Protein AF-A0A7R9Y5H7-F1 (afdb_monomer)

Organism: Micromonas pusilla (NCBI:txid38833)

Solvent-accessible surface area (backbone atoms only — not comparable to full-atom values): 20316 Å² total; per-residue (Å²): 135,88,81,89,83,79,79,71,80,80,69,71,87,60,60,64,66,58,52,52,43,58,59,55,50,49,54,41,73,76,39,48,72,65,42,43,64,41,90,62,28,41,59,54,50,51,54,41,50,49,56,52,50,52,50,48,66,74,57,65,82,58,80,81,59,38,72,57,51,73,62,41,65,84,60,74,77,68,93,65,83,79,86,48,71,76,48,47,68,60,47,69,69,34,50,68,51,48,49,53,52,44,48,53,52,51,51,54,46,49,51,61,75,34,86,76,71,56,89,71,58,63,62,76,56,43,57,54,51,46,54,52,45,46,52,53,40,27,66,35,59,52,52,77,59,11,43,56,47,34,52,48,50,53,52,50,54,57,50,45,56,54,50,54,51,39,53,72,63,71,56,65,78,85,73,72,75,76,72,81,71,73,77,77,72,78,75,71,82,80,73,76,73,75,76,61,91,85,67,77,73,58,66,37,56,82,92,75,54,62,81,78,86,45,75,66,56,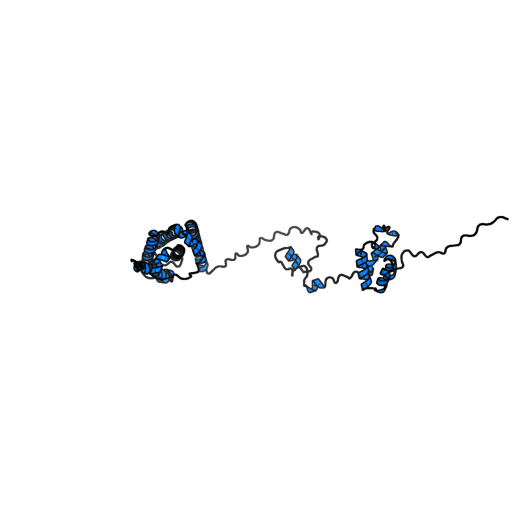27,46,62,66,21,50,42,82,41,79,70,52,55,63,58,67,57,72,60,78,71,74,45,64,64,70,69,47,44,63,60,57,52,70,53,38,83,86,63,75,73,57,78,88,72,35,63,85,69,36,66,68,53,46,58,51,49,51,55,46,37,48,73,76,38,57,72,60,44,62,46,55,78,79,44,60,67,82,73,52,49,33,71,73,68,76,46,82,66,78,77,78,76,72,88,73,77,85,78,83,81,81,82,84,85,83,80,135

Radius of gyration: 49.73 Å; Cα contacts (8 Å, |Δi|>4): 184; chains: 1; bounding box: 144×46×141 Å

InterPro domains:
  IPR021861 THO complex, subunit THOC1 [PF11957] (5-292)
  IPR021861 THO complex, subunit THOC1 [PTHR13265] (6-297)

Nearest PDB structures (foldseek):
  7znk-assembly1_I  TM=5.784E-01  e=5.431E-08  Homo sapiens

Sequence (325 aa):
METDDAAKTNAPVVDVRFYKTFWSLQTFFQNPNVALGVAGGWDAFYAAFQAVLDNFETHRLDASDETAATTAEESALGVKYLTAAPLLQLQLRDPAFRRSFLLQCAILLGHCEGPPALPKVKRDQVAKAKARVMAATAATPPNARGVEFAEFVAAALKREVYWVGWKKDNCKDFQRASEPRPPPKPPPPVMRKRPRLGTKQPAVPPEKRVKLGNPELDRLWNLSVDNASSLREKKAEETSMATFLQPVLDDMDPEAQIEEAYKQKNDKVFVWKALRMIAKENLSAFSKLGTDDMEAVVPGLLGVEPPGGGGEKSEPEPEPEPEPE

Secondary structure (DSSP, 8-state):
---------------HHHHHHHHHHHHHHH-HHHHHHSTTHHHHHHHHHHHHHHHHHHSPPPGGGHHHHHHHGGG----S----GGGHHHHTT-HHHHHHHHHHHHHHHHHHHSSSP-TTS-HHHHHHHHHHHHHHHHTSSSHHHHHHHHHHHHHHHHHHHHHHHHHHTT-----PPPP-PPPPPPPPP----PPPTT-PPPSS-GGG----SSHHHHHHHTS-S-HHHHHHTTS-----HHHHHHHHHHTT-GGG---GGGSGGG-HHHHHHHHHHHHHH-HHHHHHTTTS-HHHHHHHHHT---TT---------PPPPPPP-

pLDDT: mean 71.96, std 16.78, range [26.94, 93.38]

Structure (mmCIF, N/CA/C/O backbone):
data_AF-A0A7R9Y5H7-F1
#
_entry.id   AF-A0A7R9Y5H7-F1
#
loop_
_atom_site.group_PDB
_atom_site.id
_atom_site.type_symbol
_atom_site.label_atom_id
_atom_site.label_alt_id
_atom_site.label_comp_id
_atom_site.label_asym_id
_atom_site.label_entity_id
_atom_site.label_seq_id
_atom_site.pdbx_PDB_ins_code
_atom_site.Cartn_x
_atom_site.Cartn_y
_atom_site.Cartn_z
_atom_site.occupancy
_atom_site.B_iso_or_equiv
_atom_site.auth_seq_id
_atom_site.auth_comp_id
_atom_site.auth_asym_id
_atom_site.auth_atom_id
_atom_site.pdbx_PDB_model_num
ATOM 1 N N . MET A 1 1 ? 18.340 -23.950 57.671 1.00 36.28 1 MET A N 1
ATOM 2 C CA . MET A 1 1 ? 18.564 -24.332 56.264 1.00 36.28 1 MET A CA 1
ATOM 3 C C . MET A 1 1 ? 17.181 -24.626 55.692 1.00 36.28 1 MET A C 1
ATOM 5 O O . MET A 1 1 ? 16.735 -25.757 55.736 1.00 36.28 1 MET A O 1
ATOM 9 N N . GLU A 1 2 ? 16.305 -23.631 55.541 1.00 38.06 2 GLU A N 1
ATOM 10 C CA . GLU A 1 2 ? 16.353 -22.529 54.559 1.00 38.06 2 GLU A CA 1
ATOM 11 C C . GLU A 1 2 ? 16.586 -23.022 53.132 1.00 38.06 2 GLU A C 1
ATOM 13 O O . GLU A 1 2 ? 17.690 -23.451 52.803 1.00 38.06 2 GLU A O 1
ATOM 18 N N . THR A 1 3 ? 15.504 -22.982 52.349 1.00 36.00 3 THR A N 1
ATOM 19 C CA . THR A 1 3 ? 15.326 -22.510 50.955 1.00 36.00 3 THR A CA 1
ATOM 20 C C . THR A 1 3 ? 14.031 -23.178 50.469 1.00 36.00 3 THR A C 1
ATOM 22 O O . THR A 1 3 ? 13.984 -24.376 50.236 1.00 36.00 3 THR A O 1
ATOM 25 N N . ASP A 1 4 ? 12.863 -22.585 50.709 1.00 38.66 4 ASP A N 1
ATOM 26 C CA . ASP A 1 4 ? 12.256 -21.510 49.914 1.00 38.66 4 ASP A CA 1
ATOM 27 C C . ASP A 1 4 ? 12.174 -21.882 48.423 1.00 38.66 4 ASP A C 1
ATOM 29 O O . ASP A 1 4 ? 13.069 -21.577 47.643 1.00 38.66 4 ASP A O 1
ATOM 33 N N . ASP A 1 5 ? 11.094 -22.571 48.045 1.00 35.72 5 ASP A N 1
ATOM 34 C CA . ASP A 1 5 ? 10.693 -22.767 46.646 1.00 35.72 5 ASP A CA 1
ATOM 35 C C . ASP A 1 5 ? 9.259 -22.244 46.470 1.00 35.72 5 ASP A C 1
ATOM 37 O O . ASP A 1 5 ? 8.293 -22.937 46.146 1.00 35.72 5 ASP A O 1
ATOM 41 N N . ALA A 1 6 ? 9.112 -20.961 46.797 1.00 37.56 6 ALA A N 1
ATOM 42 C CA . ALA A 1 6 ? 7.947 -20.153 46.493 1.00 37.56 6 ALA A CA 1
ATOM 43 C C . ALA A 1 6 ? 8.038 -19.617 45.053 1.00 37.56 6 ALA A C 1
ATOM 45 O O . ALA A 1 6 ? 7.975 -18.409 44.823 1.00 37.56 6 ALA A O 1
ATOM 46 N N . ALA A 1 7 ? 8.122 -20.500 44.056 1.00 37.47 7 ALA A N 1
ATOM 47 C CA . ALA A 1 7 ? 7.842 -20.138 42.669 1.00 37.47 7 ALA A CA 1
ATOM 48 C C . ALA A 1 7 ? 6.319 -20.008 42.479 1.00 37.47 7 ALA A C 1
ATOM 50 O O . ALA A 1 7 ? 5.656 -20.828 41.843 1.00 37.47 7 ALA A O 1
ATOM 51 N N . LYS A 1 8 ? 5.737 -18.960 43.078 1.00 37.12 8 LYS A N 1
ATOM 52 C CA . LYS A 1 8 ? 4.375 -18.517 42.778 1.00 37.12 8 LYS A CA 1
ATOM 53 C C . LYS A 1 8 ? 4.286 -18.260 41.278 1.00 37.12 8 LYS A C 1
ATOM 55 O O . LYS A 1 8 ? 4.897 -17.336 40.747 1.00 37.12 8 LYS A O 1
ATOM 60 N N . THR A 1 9 ? 3.487 -19.080 40.615 1.00 38.50 9 THR A N 1
ATOM 61 C CA . THR A 1 9 ? 2.979 -18.884 39.265 1.00 38.50 9 THR A CA 1
ATOM 62 C C . THR A 1 9 ? 2.342 -17.497 39.149 1.00 38.50 9 THR A C 1
ATOM 64 O O . THR A 1 9 ? 1.169 -17.317 39.475 1.00 38.50 9 THR A O 1
ATOM 67 N N . ASN A 1 10 ? 3.096 -16.505 38.675 1.00 43.19 10 ASN A N 1
ATOM 68 C CA . ASN A 1 10 ? 2.545 -15.247 38.175 1.00 43.19 10 ASN A CA 1
ATOM 69 C C . ASN A 1 10 ? 1.888 -15.529 36.815 1.00 43.19 10 ASN A C 1
ATOM 71 O O . ASN A 1 10 ? 2.401 -15.161 35.761 1.00 43.19 10 ASN A O 1
ATOM 75 N N . ALA A 1 11 ? 0.766 -16.252 36.825 1.00 49.94 11 ALA A N 1
ATOM 76 C CA . ALA A 1 11 ? -0.101 -16.302 35.661 1.00 49.94 11 ALA A CA 1
ATOM 77 C C . ALA A 1 11 ? -0.598 -14.866 35.417 1.00 49.94 11 ALA A C 1
ATOM 79 O O . ALA A 1 11 ? -1.149 -14.263 36.344 1.00 49.94 11 ALA A O 1
ATOM 80 N N . PRO A 1 12 ? -0.380 -14.281 34.227 1.00 58.00 12 PRO A N 1
ATOM 81 C CA . PRO A 1 12 ? -0.849 -12.933 33.950 1.00 58.00 12 PRO A CA 1
ATOM 82 C C . PRO A 1 12 ? -2.364 -12.900 34.151 1.00 58.00 12 PRO A C 1
ATOM 84 O O . PRO A 1 12 ? -3.079 -13.757 33.630 1.00 58.00 12 PRO A O 1
ATOM 87 N N . VAL A 1 13 ? -2.858 -11.936 34.929 1.00 66.25 13 VAL A N 1
ATOM 88 C CA . VAL A 1 13 ? -4.297 -11.721 35.105 1.00 66.25 13 VAL A CA 1
ATOM 89 C C . VAL A 1 13 ? -4.863 -11.337 33.739 1.00 66.25 13 VAL A C 1
ATOM 91 O O . VAL A 1 13 ? -4.673 -10.222 33.258 1.00 66.25 13 VAL A O 1
ATOM 94 N N . VAL A 1 14 ? -5.495 -12.298 33.068 1.00 70.94 14 VAL A N 1
ATOM 95 C CA . VAL A 1 14 ? -6.055 -12.094 31.733 1.00 70.94 14 VAL A CA 1
ATOM 96 C C . VAL A 1 14 ? -7.388 -11.378 31.874 1.00 70.94 14 VAL A C 1
ATOM 98 O O . VAL A 1 14 ? -8.348 -11.938 32.404 1.00 70.94 14 VAL A O 1
ATOM 101 N N . ASP A 1 15 ? -7.480 -10.162 31.341 1.00 82.62 15 ASP A N 1
ATOM 102 C CA . ASP A 1 15 ? -8.772 -9.514 31.147 1.00 82.62 15 ASP A CA 1
ATOM 103 C C . AS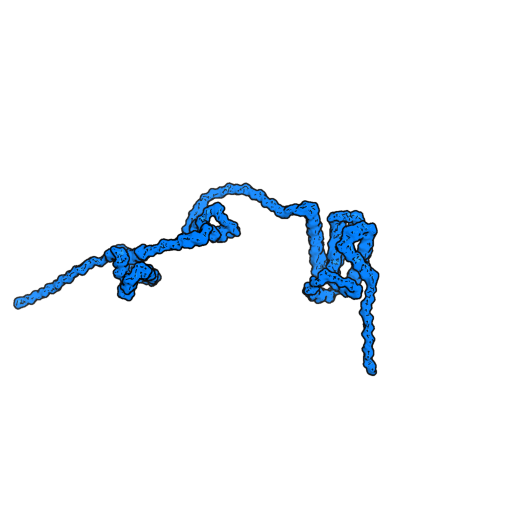P A 1 15 ? -9.532 -10.220 30.011 1.00 82.62 15 ASP A C 1
ATOM 105 O O . ASP A 1 15 ? -9.397 -9.915 28.822 1.00 82.62 15 ASP A O 1
ATOM 109 N N . VAL A 1 16 ? -10.345 -11.206 30.396 1.00 85.00 16 VAL A N 1
ATOM 110 C CA . VAL A 1 16 ? -11.181 -11.991 29.481 1.00 85.00 16 VAL A CA 1
ATOM 111 C C . VAL A 1 16 ? -12.192 -11.102 28.752 1.00 85.00 16 VAL A C 1
ATOM 113 O O . VAL A 1 16 ? -12.564 -11.402 27.614 1.00 85.00 16 VAL A O 1
ATOM 116 N N . ARG A 1 17 ? -12.646 -10.007 29.377 1.00 87.19 17 ARG A N 1
ATOM 117 C CA . ARG A 1 17 ? -13.594 -9.076 28.762 1.00 87.19 17 ARG A CA 1
ATOM 118 C C . ARG A 1 17 ? -12.901 -8.296 27.655 1.00 87.19 17 ARG A C 1
ATOM 120 O O . ARG A 1 17 ? -13.422 -8.274 26.543 1.00 87.19 17 ARG A O 1
ATOM 127 N N . PHE A 1 18 ? -11.724 -7.735 27.925 1.00 86.94 18 PHE A N 1
ATOM 128 C CA . PHE A 1 18 ? -10.932 -7.050 26.905 1.00 86.94 18 PHE A CA 1
ATOM 129 C C . PHE A 1 18 ? -10.543 -7.992 25.763 1.00 86.94 18 PHE A C 1
ATOM 131 O O . PHE A 1 18 ? -10.724 -7.639 24.602 1.00 86.94 18 PHE A O 1
ATOM 138 N N . TYR A 1 19 ? -10.102 -9.217 26.069 1.00 89.06 19 TYR A N 1
ATOM 139 C CA . TYR A 1 19 ? -9.785 -10.226 25.055 1.00 89.06 19 TYR A CA 1
ATOM 140 C C . TYR A 1 19 ? -10.978 -10.490 24.121 1.00 89.06 19 TYR A C 1
ATOM 142 O O . TYR A 1 19 ? -10.832 -10.455 22.899 1.00 89.06 19 TYR A O 1
ATOM 150 N N . LYS A 1 20 ? -12.179 -10.700 24.677 1.00 88.25 20 LYS A N 1
ATOM 151 C CA . LYS A 1 20 ? -13.397 -10.898 23.876 1.00 88.25 20 LYS A CA 1
ATOM 152 C C . LYS A 1 20 ? -13.729 -9.669 23.029 1.00 88.25 20 LYS A C 1
ATOM 154 O O . LYS A 1 20 ? -14.054 -9.828 21.856 1.00 88.25 20 LYS A O 1
ATOM 159 N N . THR A 1 21 ? -13.613 -8.465 23.590 1.00 89.94 21 THR A N 1
ATOM 160 C CA . THR A 1 21 ? -13.830 -7.209 22.856 1.00 89.94 21 THR A CA 1
ATOM 161 C C . THR A 1 21 ? -12.841 -7.066 21.701 1.00 89.94 21 THR A C 1
ATOM 163 O O . THR A 1 21 ? -13.260 -6.833 20.569 1.00 89.94 21 THR A O 1
ATOM 166 N N . PHE A 1 22 ? -11.549 -7.280 21.950 1.00 89.88 22 PHE A N 1
ATOM 167 C CA . PHE A 1 22 ? -10.492 -7.166 20.949 1.00 89.88 22 PHE A CA 1
ATOM 168 C C . PHE A 1 22 ? -10.705 -8.144 19.788 1.00 89.88 22 PHE A C 1
ATOM 170 O O . PHE A 1 22 ? -10.751 -7.732 18.633 1.00 89.88 22 PHE A O 1
ATOM 177 N N . TRP A 1 23 ? -10.928 -9.430 20.072 1.00 89.69 23 TRP A N 1
ATOM 178 C CA . TRP A 1 23 ? -11.113 -10.431 19.015 1.00 89.69 23 TRP A CA 1
ATOM 179 C C . TRP A 1 23 ? -12.475 -10.359 18.327 1.00 89.69 23 TRP A C 1
ATOM 181 O O . TRP A 1 23 ? -12.591 -10.798 17.184 1.00 89.69 23 TRP A O 1
ATOM 191 N N . SER A 1 24 ? -13.485 -9.745 18.954 1.00 89.50 24 SER A N 1
ATOM 192 C CA . SER A 1 24 ? -14.736 -9.423 18.259 1.00 89.50 24 SER A CA 1
ATOM 193 C C . SER A 1 24 ? -14.518 -8.440 17.106 1.00 89.50 24 SER A C 1
ATOM 195 O O . SER A 1 24 ? -15.228 -8.515 16.110 1.00 89.50 24 SER A O 1
ATOM 197 N N . LEU A 1 25 ? -13.491 -7.577 17.164 1.00 90.50 25 LEU A N 1
ATOM 198 C CA . LEU A 1 25 ? -13.159 -6.686 16.046 1.00 90.50 25 LEU A CA 1
ATOM 199 C C . LEU A 1 25 ? -12.733 -7.465 14.796 1.00 90.50 25 LEU A C 1
ATOM 201 O O . LEU A 1 25 ? -13.009 -7.040 13.674 1.00 90.50 25 LEU A O 1
ATOM 205 N N . GLN A 1 26 ? -12.141 -8.650 14.971 1.00 89.56 26 GLN A N 1
ATOM 206 C CA . GLN A 1 26 ? -11.669 -9.464 13.857 1.00 89.56 26 GLN A CA 1
ATOM 207 C C . GLN A 1 26 ? -12.799 -9.893 12.916 1.00 89.56 26 GLN A C 1
ATOM 209 O O . GLN A 1 26 ? -12.573 -9.985 11.709 1.00 89.56 26 GLN A O 1
ATOM 214 N N . THR A 1 27 ? -14.023 -10.096 13.415 1.00 88.50 27 THR A N 1
ATOM 215 C CA . THR A 1 27 ? -15.164 -10.431 12.548 1.00 88.50 27 THR A CA 1
ATOM 216 C C . THR A 1 27 ? -15.512 -9.283 11.601 1.00 88.50 27 THR A C 1
ATOM 218 O O . THR A 1 27 ? -15.911 -9.527 10.462 1.00 88.50 27 THR A O 1
ATOM 221 N N . PHE A 1 28 ? -15.303 -8.035 12.038 1.00 88.56 28 PHE A N 1
ATOM 222 C CA . PHE A 1 28 ? -15.491 -6.847 11.204 1.00 88.56 28 PHE A CA 1
ATOM 223 C C . PHE A 1 28 ? -14.374 -6.695 10.166 1.00 88.56 28 PHE A C 1
ATOM 225 O O . PHE A 1 28 ? -14.661 -6.328 9.029 1.00 88.56 28 PHE A O 1
ATOM 232 N N . PHE A 1 29 ? -13.127 -7.035 10.512 1.00 89.44 29 PHE A N 1
ATOM 233 C CA . PHE A 1 29 ? -12.011 -7.021 9.557 1.00 89.44 29 PHE A CA 1
ATOM 234 C C . PHE A 1 29 ? -12.101 -8.136 8.509 1.00 89.44 29 PHE A C 1
ATOM 236 O O . PHE A 1 29 ? -11.734 -7.919 7.358 1.00 89.44 29 PHE A O 1
ATOM 243 N N . GLN A 1 30 ? -12.600 -9.320 8.878 1.00 89.25 30 GLN A N 1
ATOM 244 C CA . GLN A 1 30 ? -12.745 -10.447 7.950 1.00 89.25 30 GLN A CA 1
ATOM 245 C C . GLN A 1 30 ? -13.842 -10.208 6.907 1.00 89.25 30 GLN A C 1
ATOM 247 O O . GLN A 1 30 ? -13.645 -10.518 5.736 1.00 89.25 30 GLN A O 1
ATOM 252 N N . ASN A 1 31 ? -14.998 -9.679 7.323 1.00 87.44 31 ASN A N 1
ATOM 253 C CA . ASN A 1 31 ? -16.163 -9.500 6.453 1.00 87.44 31 ASN A CA 1
ATOM 254 C C . ASN A 1 31 ? -16.855 -8.150 6.712 1.00 87.44 31 ASN A C 1
ATOM 256 O O . ASN A 1 31 ? -17.936 -8.117 7.313 1.00 87.44 31 ASN A O 1
ATOM 260 N N . PRO A 1 32 ? -16.287 -7.030 6.224 1.00 86.06 32 PRO A N 1
ATOM 261 C CA . PRO A 1 32 ? -16.782 -5.692 6.543 1.00 86.06 32 PRO A CA 1
ATOM 262 C C . PRO A 1 32 ? -18.223 -5.454 6.079 1.00 86.06 32 PRO A C 1
ATOM 264 O O . PRO A 1 32 ? -19.028 -4.906 6.825 1.00 86.06 32 PRO A O 1
ATOM 267 N N . ASN A 1 33 ? -18.591 -5.925 4.884 1.00 84.44 33 ASN A N 1
ATOM 268 C CA . ASN A 1 33 ? -19.930 -5.697 4.327 1.00 84.44 33 ASN A CA 1
ATOM 269 C C . ASN A 1 33 ? -21.035 -6.416 5.117 1.00 84.44 33 ASN A C 1
ATOM 271 O O . ASN A 1 33 ? -22.122 -5.870 5.295 1.00 84.44 33 ASN A O 1
ATOM 275 N N . VAL A 1 34 ? -20.760 -7.631 5.602 1.00 85.19 34 VAL A N 1
ATOM 276 C CA . VAL A 1 34 ? -21.730 -8.423 6.372 1.00 85.19 34 VAL A CA 1
ATOM 277 C C . VAL A 1 34 ? -21.830 -7.878 7.792 1.00 85.19 34 VAL A C 1
ATOM 279 O O . VAL A 1 34 ? -22.926 -7.578 8.256 1.00 85.19 34 VAL A O 1
ATOM 282 N N . ALA A 1 35 ? -20.691 -7.686 8.462 1.00 82.31 35 ALA A N 1
ATOM 283 C CA . ALA A 1 35 ? -20.652 -7.279 9.862 1.00 82.31 35 ALA A CA 1
ATOM 284 C C . ALA A 1 35 ? -21.202 -5.857 10.083 1.00 82.31 35 ALA A C 1
ATOM 286 O O . ALA A 1 35 ? -21.926 -5.613 11.047 1.00 82.31 35 ALA A O 1
ATOM 287 N N . LEU A 1 36 ? -20.928 -4.927 9.160 1.00 82.75 36 LEU A N 1
ATOM 288 C CA . LEU A 1 36 ? -21.459 -3.559 9.210 1.00 82.75 36 LEU A CA 1
ATOM 289 C C . LEU A 1 36 ? -22.875 -3.437 8.621 1.00 82.75 36 LEU A C 1
ATOM 291 O O . LEU A 1 36 ? -23.554 -2.433 8.839 1.00 82.75 36 LEU A O 1
ATOM 295 N N . GLY A 1 37 ? -23.340 -4.452 7.886 1.00 77.44 37 GLY A N 1
ATOM 296 C CA . GLY A 1 37 ? -24.684 -4.503 7.310 1.00 77.44 37 GLY A CA 1
ATOM 297 C C . GLY A 1 37 ? -25.785 -4.827 8.326 1.00 77.44 37 GLY A C 1
ATOM 298 O O . GLY A 1 37 ? -26.954 -4.506 8.086 1.00 77.44 37 GLY A O 1
ATOM 299 N N . VAL A 1 38 ? -25.444 -5.423 9.472 1.00 83.31 38 VAL A N 1
ATOM 300 C CA . VAL A 1 38 ? -26.389 -5.753 10.553 1.00 83.31 38 VAL A CA 1
ATOM 301 C C . VAL A 1 38 ? -26.843 -4.482 11.285 1.00 83.31 38 VAL A C 1
ATOM 303 O O . VAL A 1 38 ? -26.085 -3.524 11.437 1.00 83.31 38 VAL A O 1
ATOM 306 N N . ALA A 1 39 ? -28.103 -4.439 11.732 1.00 79.75 39 ALA A N 1
ATOM 307 C CA . ALA A 1 39 ? -28.597 -3.335 12.558 1.00 79.75 39 ALA A CA 1
ATOM 308 C C . ALA A 1 39 ? -27.776 -3.231 13.859 1.00 79.75 39 ALA A C 1
ATOM 310 O O . ALA A 1 39 ? -27.639 -4.215 14.579 1.00 79.75 39 ALA A O 1
ATOM 311 N N . GLY A 1 40 ? -27.197 -2.058 14.133 1.00 82.06 40 GLY A N 1
ATOM 312 C CA . GLY A 1 40 ? -26.317 -1.843 15.289 1.00 82.06 40 GLY A CA 1
ATOM 313 C C . GLY A 1 40 ? -24.889 -2.387 15.137 1.00 82.06 40 GLY A C 1
ATOM 314 O O . GLY A 1 40 ? -24.082 -2.204 16.045 1.00 82.06 40 GLY A O 1
ATOM 315 N N . GLY A 1 41 ? -24.534 -2.997 13.997 1.00 85.69 41 GLY A N 1
ATOM 316 C CA . GLY A 1 41 ? -23.182 -3.519 13.756 1.00 85.69 41 GLY A CA 1
ATOM 317 C C . GLY A 1 41 ? -22.107 -2.429 13.812 1.00 85.69 41 GLY A C 1
ATOM 318 O O . GLY A 1 41 ? -21.059 -2.624 14.423 1.00 85.69 41 GLY A O 1
ATOM 319 N N . TRP A 1 42 ? -22.399 -1.247 13.255 1.00 88.38 42 TRP A N 1
ATOM 320 C CA . TRP A 1 42 ? -21.513 -0.082 13.348 1.00 88.38 42 TRP A CA 1
ATOM 321 C C . TRP A 1 42 ? -21.320 0.402 14.790 1.00 88.38 42 TRP A C 1
ATOM 323 O O . TRP A 1 42 ? -20.195 0.682 15.188 1.00 88.38 42 TRP A O 1
ATOM 333 N N . ASP A 1 43 ? -22.389 0.482 15.584 1.00 89.06 43 ASP A N 1
ATOM 334 C CA . ASP A 1 43 ? -22.302 0.968 16.966 1.00 89.06 43 ASP A CA 1
ATOM 335 C C . ASP A 1 43 ? -21.524 -0.013 17.859 1.00 89.06 43 ASP A C 1
ATOM 337 O O . ASP A 1 43 ? -20.701 0.414 18.668 1.00 89.06 43 ASP A O 1
ATOM 341 N N . ALA A 1 44 ? -21.716 -1.323 17.661 1.00 89.94 44 ALA A N 1
ATOM 342 C CA . ALA A 1 44 ? -20.945 -2.362 18.340 1.00 89.94 44 ALA A CA 1
ATOM 343 C C . ALA A 1 44 ? -19.455 -2.312 17.962 1.00 89.94 44 ALA A C 1
ATOM 345 O O . ALA A 1 44 ? -18.596 -2.340 18.847 1.00 89.94 44 ALA A O 1
ATOM 346 N N . PHE A 1 45 ? -19.150 -2.179 16.665 1.00 90.81 45 PHE A N 1
ATOM 347 C CA . PHE A 1 45 ? -17.784 -1.982 16.179 1.00 90.81 45 PHE A CA 1
ATOM 348 C C . PHE A 1 45 ? -17.159 -0.732 16.794 1.00 90.81 45 PHE A C 1
ATOM 350 O O . PHE A 1 45 ? -16.075 -0.810 17.361 1.00 90.81 45 PHE A O 1
ATOM 357 N N . TYR A 1 46 ? -17.847 0.409 16.719 1.00 90.44 46 TYR A N 1
ATOM 358 C CA . TYR A 1 46 ? -17.324 1.683 17.194 1.00 90.44 46 TYR A CA 1
ATOM 359 C C . TYR A 1 46 ? -17.063 1.644 18.702 1.00 90.44 46 TYR A C 1
ATOM 361 O O . TYR A 1 46 ? -16.001 2.070 19.134 1.00 90.44 46 TYR A O 1
ATOM 369 N N . ALA A 1 47 ? -17.961 1.067 19.506 1.00 91.81 47 ALA A N 1
ATOM 370 C CA . ALA A 1 47 ? -17.747 0.912 20.945 1.00 91.81 47 ALA A CA 1
ATOM 371 C C . ALA A 1 47 ? -16.529 0.026 21.270 1.00 91.81 47 ALA A C 1
ATOM 373 O O . ALA A 1 47 ? -15.691 0.408 22.088 1.00 91.81 47 ALA A O 1
ATOM 374 N N . ALA A 1 48 ? -16.400 -1.130 20.609 1.00 90.94 48 ALA A N 1
ATOM 375 C CA . ALA A 1 48 ? -15.256 -2.025 20.792 1.00 90.94 48 ALA A CA 1
ATOM 376 C C . ALA A 1 48 ? -13.941 -1.375 20.327 1.00 90.94 48 ALA A C 1
ATOM 378 O O . ALA A 1 48 ? -12.918 -1.476 20.999 1.00 90.94 48 ALA A O 1
ATOM 379 N N . PHE A 1 49 ? -13.980 -0.660 19.207 1.00 91.88 49 PHE A N 1
ATOM 380 C CA . PHE A 1 49 ? -12.848 0.058 18.638 1.00 91.88 49 PHE A CA 1
ATOM 381 C C . PHE A 1 49 ? -12.363 1.196 19.545 1.00 91.88 49 PHE A C 1
ATOM 383 O O . PHE A 1 49 ? -11.163 1.303 19.787 1.00 91.88 49 PHE A O 1
ATOM 390 N N . GLN A 1 50 ? -13.276 2.009 20.090 1.00 91.12 50 GLN A N 1
ATOM 391 C CA . GLN A 1 50 ? -12.925 3.070 21.042 1.00 91.12 50 GLN A CA 1
ATOM 392 C C . GLN A 1 50 ? -12.267 2.479 22.293 1.00 91.12 50 GLN A C 1
ATOM 394 O O . GLN A 1 50 ? -11.204 2.947 22.674 1.00 91.12 50 GLN A O 1
ATOM 399 N N . ALA A 1 51 ? -12.807 1.386 22.846 1.00 91.25 51 ALA A N 1
ATOM 400 C CA . ALA A 1 51 ? -12.216 0.725 24.011 1.00 91.25 51 ALA A CA 1
ATOM 401 C C . ALA A 1 51 ? -10.780 0.222 23.759 1.00 91.25 51 ALA A C 1
ATOM 403 O O . ALA A 1 51 ? -9.932 0.292 24.648 1.00 91.25 51 ALA A O 1
ATOM 404 N N . VAL A 1 52 ? -10.485 -0.273 22.551 1.00 90.75 52 VAL A N 1
ATOM 405 C CA . VAL A 1 52 ? -9.126 -0.713 22.190 1.00 90.75 52 VAL A CA 1
ATOM 406 C C . VAL A 1 52 ? -8.180 0.474 21.997 1.00 90.75 52 VAL A C 1
ATOM 408 O O . VAL A 1 52 ? -7.042 0.411 22.457 1.00 90.75 52 VAL A O 1
ATOM 411 N N . LEU A 1 53 ? -8.631 1.561 21.362 1.00 89.56 53 LEU A N 1
ATOM 412 C CA . LEU A 1 53 ? -7.811 2.767 21.214 1.00 89.56 53 LEU A CA 1
ATOM 413 C C . LEU A 1 53 ? -7.552 3.467 22.550 1.00 89.56 53 LEU A C 1
ATOM 415 O O . LEU A 1 53 ? -6.418 3.866 22.799 1.00 89.56 53 LEU A O 1
ATOM 419 N N . ASP A 1 54 ? -8.555 3.549 23.423 1.00 90.44 54 ASP A N 1
ATOM 420 C CA . ASP A 1 54 ? -8.397 4.069 24.783 1.00 90.44 54 ASP A CA 1
ATOM 421 C C . ASP A 1 54 ? -7.316 3.265 25.525 1.00 90.44 54 ASP A C 1
ATOM 423 O O . ASP A 1 54 ? -6.418 3.845 26.127 1.00 90.44 54 ASP A O 1
ATOM 427 N N . ASN A 1 55 ? -7.323 1.933 25.389 1.00 89.00 55 ASN A N 1
ATOM 428 C CA . ASN A 1 55 ? -6.295 1.064 25.965 1.00 89.00 55 ASN A CA 1
ATOM 429 C C . ASN A 1 55 ? -4.888 1.299 25.375 1.00 89.00 55 ASN A C 1
ATOM 431 O O . ASN A 1 55 ? -3.883 1.136 26.064 1.00 89.00 55 ASN A O 1
ATOM 435 N N . PHE A 1 56 ? -4.781 1.670 24.097 1.00 86.56 56 PHE A N 1
ATOM 436 C CA . PHE A 1 56 ? -3.485 1.985 23.480 1.00 86.56 56 PHE A CA 1
ATOM 437 C C . PHE A 1 56 ? -2.948 3.338 23.947 1.00 86.56 56 PHE A C 1
ATOM 439 O O . PHE A 1 56 ? -1.733 3.506 24.060 1.00 86.56 56 PHE A O 1
ATOM 446 N N . GLU A 1 57 ? -3.841 4.289 24.219 1.00 85.38 57 GLU A N 1
ATOM 447 C CA . GLU A 1 57 ? -3.497 5.614 24.729 1.00 85.38 57 GLU A CA 1
ATOM 448 C C . GLU A 1 57 ? -3.135 5.591 26.217 1.00 85.38 57 GLU A C 1
ATOM 450 O O . GLU A 1 57 ? -2.225 6.316 26.621 1.00 85.38 57 GLU A O 1
ATOM 455 N N . THR A 1 58 ? -3.778 4.741 27.026 1.00 86.69 58 THR A N 1
ATOM 456 C CA . THR A 1 58 ? -3.399 4.535 28.435 1.00 86.69 58 THR A CA 1
ATOM 457 C C . THR A 1 58 ? -2.072 3.791 28.564 1.00 86.69 58 THR A C 1
ATOM 459 O O . THR A 1 58 ? -1.258 4.132 29.420 1.00 86.69 58 THR A O 1
ATOM 462 N N . HIS A 1 59 ? -1.821 2.804 27.700 1.00 82.88 59 HIS A N 1
ATOM 463 C CA . HIS A 1 59 ? -0.580 2.031 27.670 1.00 82.88 59 HIS A CA 1
ATOM 464 C C . HIS A 1 59 ? 0.318 2.466 26.509 1.00 82.88 59 HIS A C 1
ATOM 466 O O . HIS A 1 59 ? 0.508 1.715 25.545 1.00 82.88 59 HIS A O 1
ATOM 472 N N . ARG A 1 60 ? 0.875 3.681 26.582 1.00 78.25 60 ARG A N 1
ATOM 473 C CA . ARG A 1 60 ? 1.848 4.167 25.586 1.00 78.25 60 ARG A CA 1
ATOM 474 C C . ARG A 1 60 ? 3.107 3.289 25.607 1.00 78.25 60 ARG A C 1
ATOM 476 O O . ARG A 1 60 ? 3.505 2.815 26.666 1.00 78.25 60 ARG A O 1
ATOM 483 N N . LEU A 1 61 ? 3.676 3.034 24.429 1.00 76.69 61 LEU A N 1
ATOM 484 C CA . LEU A 1 61 ? 4.942 2.307 24.296 1.00 76.69 61 LEU A CA 1
ATOM 485 C C . LEU A 1 61 ? 6.102 3.265 24.584 1.00 76.69 61 LEU A C 1
ATOM 487 O O . LEU A 1 61 ? 6.077 4.403 24.107 1.00 76.69 61 LEU A O 1
ATOM 491 N N . ASP A 1 62 ? 7.095 2.806 25.342 1.00 65.94 62 ASP A N 1
ATOM 492 C CA . ASP A 1 62 ? 8.265 3.605 25.711 1.00 65.94 62 ASP A CA 1
ATOM 493 C C . ASP A 1 62 ? 9.389 3.438 24.675 1.00 65.94 62 ASP A C 1
ATOM 495 O O . ASP A 1 62 ? 9.492 2.421 23.992 1.00 65.94 62 ASP A O 1
ATOM 499 N N . ALA A 1 63 ? 10.281 4.430 24.566 1.00 56.75 63 ALA A N 1
ATOM 500 C CA . ALA A 1 63 ? 11.407 4.402 23.622 1.00 56.75 63 ALA A CA 1
ATOM 501 C C . ALA A 1 63 ? 12.414 3.262 23.896 1.00 56.75 63 ALA A C 1
ATOM 503 O O . ALA A 1 63 ? 13.183 2.886 23.017 1.00 56.75 63 ALA A O 1
ATOM 504 N N . SER A 1 64 ? 12.398 2.659 25.089 1.00 54.84 64 SER A N 1
ATOM 505 C CA . SER A 1 64 ? 13.181 1.452 25.393 1.00 54.84 64 SER A CA 1
ATOM 506 C C . SER A 1 64 ? 12.734 0.221 24.599 1.00 54.84 64 SER A C 1
ATOM 508 O O . SER A 1 64 ? 13.519 -0.712 24.461 1.00 54.84 64 SER A O 1
ATOM 510 N N . ASP A 1 65 ? 11.508 0.221 24.062 1.00 54.28 65 ASP A N 1
ATOM 511 C CA . ASP A 1 65 ? 10.983 -0.847 23.205 1.00 54.28 65 ASP A CA 1
ATOM 512 C C . ASP A 1 65 ? 11.524 -0.742 21.753 1.00 54.28 65 ASP A C 1
ATOM 514 O O . ASP A 1 65 ? 11.273 -1.617 20.923 1.00 54.28 65 ASP A O 1
ATOM 518 N N . GLU A 1 66 ? 12.309 0.301 21.426 1.00 52.22 66 GLU A N 1
ATOM 519 C CA . GLU A 1 66 ? 12.934 0.494 20.104 1.00 52.22 66 GLU A CA 1
ATOM 520 C C . GLU A 1 66 ? 14.049 -0.521 19.804 1.00 52.22 66 GLU A C 1
ATOM 522 O O . GLU A 1 66 ? 14.225 -0.911 18.649 1.00 52.22 66 GLU A O 1
ATOM 527 N N . THR A 1 67 ? 14.781 -0.992 20.820 1.00 49.38 67 THR A N 1
ATOM 528 C CA . THR A 1 67 ? 15.878 -1.967 20.647 1.00 49.38 67 THR A CA 1
ATOM 529 C C . THR A 1 67 ? 15.378 -3.364 20.271 1.00 49.38 67 THR A C 1
ATOM 531 O O . THR A 1 67 ? 16.098 -4.120 19.618 1.00 49.38 67 THR A O 1
ATOM 534 N N . ALA A 1 68 ? 14.129 -3.691 20.616 1.00 49.31 68 ALA A N 1
ATOM 535 C CA . ALA A 1 68 ? 13.456 -4.911 20.173 1.00 49.31 68 ALA A CA 1
ATOM 536 C C . ALA A 1 68 ? 12.930 -4.798 18.729 1.00 49.31 68 ALA A C 1
ATOM 538 O O . ALA A 1 68 ? 12.814 -5.801 18.028 1.00 49.31 68 ALA A O 1
ATOM 539 N N . ALA A 1 69 ? 12.632 -3.584 18.251 1.00 49.28 69 ALA A N 1
ATOM 540 C CA . ALA A 1 69 ? 12.057 -3.369 16.924 1.00 49.28 69 ALA A CA 1
ATOM 541 C C . ALA A 1 69 ? 13.075 -3.571 15.787 1.00 49.28 69 ALA A C 1
ATOM 543 O O . ALA A 1 69 ? 12.707 -4.086 14.734 1.00 49.28 69 ALA A O 1
ATOM 544 N N . THR A 1 70 ? 14.348 -3.212 15.989 1.00 48.97 70 THR A N 1
ATOM 545 C CA . THR A 1 70 ? 15.423 -3.416 14.995 1.00 48.97 70 THR A CA 1
ATOM 546 C C . THR A 1 70 ? 15.804 -4.883 14.812 1.00 48.97 70 THR A C 1
ATOM 548 O O . THR A 1 70 ? 16.217 -5.270 13.725 1.00 48.97 70 THR A O 1
ATOM 551 N N . THR A 1 71 ? 15.626 -5.714 15.840 1.00 45.78 71 THR A N 1
ATOM 552 C CA . THR A 1 71 ? 15.831 -7.172 15.769 1.00 45.78 71 THR A CA 1
ATOM 553 C C . THR A 1 71 ? 14.579 -7.925 15.298 1.00 45.78 71 THR A C 1
ATOM 555 O O . THR A 1 71 ? 14.688 -8.993 14.700 1.00 45.78 71 THR A O 1
ATOM 558 N N . ALA A 1 72 ? 13.379 -7.362 15.487 1.00 48.19 72 ALA A N 1
ATOM 559 C CA . ALA A 1 72 ? 12.117 -7.965 15.052 1.00 48.19 72 ALA A CA 1
ATOM 560 C C . ALA A 1 72 ? 11.855 -7.889 13.534 1.00 48.19 72 ALA A C 1
ATOM 562 O O . ALA A 1 72 ? 11.038 -8.664 13.033 1.00 48.19 72 ALA A O 1
ATOM 563 N N . GLU A 1 73 ? 12.537 -7.016 12.779 1.00 50.50 73 GLU A N 1
ATOM 564 C CA . GLU A 1 73 ? 12.367 -6.947 11.315 1.00 50.50 73 GLU A CA 1
ATOM 565 C C . GLU A 1 73 ? 12.794 -8.239 10.603 1.00 50.50 73 GLU A C 1
ATOM 567 O O . GLU A 1 73 ? 12.177 -8.618 9.608 1.00 50.50 73 GLU A O 1
ATOM 572 N N . GLU A 1 74 ? 13.765 -8.978 11.151 1.00 48.09 74 GLU A N 1
ATOM 573 C CA . GLU A 1 74 ? 14.138 -10.313 10.656 1.00 48.09 74 GLU A CA 1
ATOM 574 C C . GLU A 1 74 ? 13.106 -11.393 11.026 1.00 48.09 74 GLU A C 1
ATOM 576 O O . GLU A 1 74 ? 13.019 -12.431 10.371 1.00 48.09 74 GLU A O 1
ATOM 581 N N . SER A 1 75 ? 12.267 -11.141 12.037 1.00 47.97 75 SER A N 1
ATOM 582 C CA . SER A 1 75 ? 11.250 -12.078 12.537 1.00 47.97 75 SER A CA 1
ATOM 583 C C . SER A 1 75 ? 9.846 -11.834 11.964 1.00 47.97 75 SER A C 1
ATOM 585 O O . SER A 1 75 ? 8.884 -12.469 12.402 1.00 47.97 75 SER A O 1
ATOM 587 N N . ALA A 1 76 ? 9.701 -10.966 10.954 1.00 51.69 76 ALA A N 1
ATOM 588 C CA . ALA A 1 76 ? 8.434 -10.582 10.312 1.00 51.69 76 ALA A CA 1
ATOM 589 C C . ALA A 1 76 ? 7.734 -11.705 9.499 1.00 51.69 76 ALA A C 1
ATOM 591 O O . ALA A 1 76 ? 6.974 -11.442 8.568 1.00 51.69 76 ALA A O 1
ATOM 592 N N . LEU A 1 77 ? 7.964 -12.974 9.846 1.00 47.31 77 LEU A N 1
ATOM 593 C CA . LEU A 1 77 ? 7.412 -14.165 9.191 1.00 47.31 77 LEU A CA 1
ATOM 594 C C . LEU A 1 77 ? 6.238 -14.792 9.967 1.00 47.31 77 LEU A C 1
ATOM 596 O O . LEU A 1 77 ? 5.841 -15.930 9.714 1.00 47.31 77 LEU A O 1
ATOM 600 N N . GLY A 1 78 ? 5.630 -14.053 10.896 1.00 51.94 78 GLY A N 1
ATOM 601 C CA . GLY A 1 78 ? 4.376 -14.440 11.540 1.00 51.94 78 GLY A CA 1
ATOM 602 C C . GLY A 1 78 ? 3.157 -14.034 10.708 1.00 51.94 78 GLY A C 1
ATOM 603 O O . GLY A 1 78 ? 2.552 -13.002 10.966 1.00 51.94 78 GLY A O 1
ATOM 604 N N . VAL A 1 79 ? 2.747 -14.852 9.732 1.00 56.00 79 VAL A N 1
ATOM 605 C CA . VAL A 1 79 ? 1.586 -14.578 8.843 1.00 56.00 79 VAL A CA 1
ATOM 606 C C . VAL A 1 79 ? 0.229 -14.626 9.588 1.00 56.00 79 VAL A C 1
ATOM 608 O O . VAL A 1 79 ? -0.815 -14.309 9.020 1.00 56.00 79 VAL A O 1
ATOM 611 N N . LYS A 1 80 ? 0.200 -15.038 10.865 1.00 72.62 80 LYS A N 1
ATOM 612 C CA . LYS A 1 80 ? -1.032 -15.230 11.650 1.00 72.62 80 LYS A CA 1
ATOM 613 C C . LYS A 1 80 ? -0.879 -14.704 13.074 1.00 72.62 80 LYS A C 1
ATOM 615 O O . LYS A 1 80 ? 0.137 -14.941 13.721 1.00 72.62 80 LYS A O 1
ATOM 620 N N . TYR A 1 81 ? -1.922 -14.048 13.577 1.00 78.44 81 TYR A N 1
ATOM 621 C CA . TYR A 1 81 ? -1.970 -13.602 14.965 1.00 78.44 81 TYR A CA 1
ATOM 622 C C . TYR A 1 81 ? -2.057 -14.781 15.940 1.00 78.44 81 TYR A C 1
ATOM 624 O O . TYR A 1 81 ? -2.816 -15.724 15.712 1.00 78.44 81 TYR A O 1
ATOM 632 N N . LEU A 1 82 ? -1.332 -14.705 17.060 1.00 80.12 82 LEU A N 1
ATOM 633 C CA . LEU A 1 82 ? -1.492 -15.672 18.150 1.00 80.12 82 LEU A CA 1
ATOM 634 C C . LEU A 1 82 ? -2.738 -15.293 18.951 1.00 80.12 82 LEU A C 1
ATOM 636 O O . LEU A 1 82 ? -2.747 -14.279 19.637 1.00 80.12 82 LEU A O 1
ATOM 640 N N . THR A 1 83 ? -3.786 -16.107 18.880 1.00 81.81 83 THR A N 1
ATOM 641 C CA . THR A 1 83 ? -5.062 -15.870 19.574 1.00 81.81 83 THR A CA 1
ATOM 642 C C . THR A 1 83 ? -5.069 -16.453 20.989 1.00 81.81 83 THR A C 1
ATOM 644 O O . THR A 1 83 ? -6.113 -16.820 21.513 1.00 81.81 83 THR A O 1
ATOM 647 N N . ALA A 1 84 ? -3.911 -16.637 21.618 1.00 83.50 84 ALA A N 1
ATOM 648 C CA . ALA A 1 84 ? -3.853 -17.162 22.976 1.00 83.50 84 ALA A CA 1
ATOM 649 C C . ALA A 1 84 ? -4.105 -16.023 23.975 1.00 83.50 84 ALA A C 1
ATOM 651 O O . ALA A 1 84 ? -3.389 -15.025 23.987 1.00 83.50 84 ALA A O 1
ATOM 652 N N . ALA A 1 85 ? -5.109 -16.182 24.841 1.00 81.56 85 ALA A N 1
ATOM 653 C CA . ALA A 1 85 ? -5.516 -15.153 25.798 1.00 81.56 85 ALA A CA 1
ATOM 654 C C . ALA A 1 85 ? -4.392 -14.595 26.703 1.00 81.56 85 ALA A C 1
ATOM 656 O O . ALA A 1 85 ? -4.336 -13.374 26.853 1.00 81.56 85 ALA A O 1
ATOM 657 N N . PRO A 1 86 ? -3.458 -15.407 27.247 1.00 83.50 86 PRO A N 1
ATOM 658 C CA . PRO A 1 86 ? -2.368 -14.866 28.061 1.00 83.50 86 PRO A CA 1
ATOM 659 C C . PRO A 1 86 ? -1.313 -14.103 27.246 1.00 83.50 86 PRO A C 1
ATOM 661 O O . PRO A 1 86 ? -0.592 -13.287 27.811 1.00 83.50 86 PRO A O 1
ATOM 664 N N . LEU A 1 87 ? -1.231 -14.325 25.929 1.00 83.12 87 LEU A N 1
ATOM 665 C CA . LEU A 1 87 ? -0.253 -13.661 25.062 1.00 83.12 87 LEU A CA 1
ATOM 666 C C . LEU A 1 87 ? -0.720 -12.284 24.586 1.00 83.12 87 LEU A C 1
ATOM 668 O O . LEU A 1 87 ? 0.116 -11.496 24.152 1.00 83.12 87 LEU A O 1
ATOM 672 N N . LEU A 1 88 ? -2.018 -11.971 24.679 1.00 84.31 88 LEU A N 1
ATOM 673 C CA . LEU A 1 88 ? -2.557 -10.716 24.155 1.00 84.31 88 LEU A CA 1
ATOM 674 C C . LEU A 1 88 ? -1.852 -9.499 24.769 1.00 84.31 88 LEU A C 1
ATOM 676 O O . LEU A 1 88 ? -1.466 -8.591 24.047 1.00 84.31 88 LEU A O 1
ATOM 680 N N . GLN A 1 89 ? -1.615 -9.500 26.083 1.00 82.38 89 GLN A N 1
ATOM 681 C CA . GLN A 1 89 ? -0.916 -8.395 26.751 1.00 82.38 89 GLN A CA 1
ATOM 682 C C . GLN A 1 89 ? 0.522 -8.223 26.250 1.00 82.38 89 GLN A C 1
ATOM 684 O O . GLN A 1 89 ? 0.993 -7.100 26.100 1.00 82.38 89 GLN A O 1
ATOM 689 N N . LEU A 1 90 ? 1.206 -9.328 25.941 1.00 83.19 90 LEU A N 1
ATOM 690 C CA . LEU A 1 90 ? 2.558 -9.288 25.394 1.00 83.19 90 LEU A CA 1
ATOM 691 C C . LEU A 1 90 ? 2.557 -8.765 23.951 1.00 83.19 90 LEU A C 1
ATOM 693 O O . LEU A 1 90 ? 3.356 -7.899 23.616 1.00 83.19 90 LEU A O 1
ATOM 697 N N . GLN A 1 91 ? 1.612 -9.216 23.124 1.00 84.38 91 GLN A N 1
ATOM 698 C CA . GLN A 1 91 ? 1.435 -8.724 21.753 1.00 84.38 91 GLN A CA 1
ATOM 699 C C . GLN A 1 91 ? 1.067 -7.243 21.711 1.00 84.38 91 GLN A C 1
ATOM 701 O O . GLN A 1 91 ? 1.512 -6.513 20.836 1.00 84.38 91 GLN A O 1
ATOM 706 N N . LEU A 1 92 ? 0.287 -6.764 22.679 1.00 84.06 92 LEU A N 1
ATOM 707 C CA . LEU A 1 92 ? -0.028 -5.347 22.800 1.00 84.06 92 LEU A CA 1
ATOM 708 C C . LEU A 1 92 ? 1.180 -4.492 23.174 1.00 84.06 92 LEU A C 1
ATOM 710 O O . LEU A 1 92 ? 1.123 -3.282 22.981 1.00 84.06 92 LEU A O 1
ATOM 714 N N . ARG A 1 93 ? 2.260 -5.066 23.706 1.00 84.50 93 ARG A N 1
ATOM 715 C CA . ARG A 1 93 ? 3.520 -4.342 23.923 1.00 84.50 93 ARG A CA 1
ATOM 716 C C . ARG A 1 93 ? 4.404 -4.320 22.676 1.00 84.50 93 ARG A C 1
ATOM 718 O O . ARG A 1 93 ? 5.323 -3.518 22.616 1.00 84.50 93 ARG A O 1
ATOM 725 N N . ASP A 1 94 ? 4.110 -5.146 21.674 1.00 84.06 94 ASP A N 1
ATOM 726 C CA . ASP A 1 94 ? 4.866 -5.176 20.427 1.00 84.06 94 ASP A CA 1
ATOM 727 C C . ASP A 1 94 ? 4.428 -4.032 19.481 1.00 84.06 94 ASP A C 1
ATOM 729 O O . ASP A 1 94 ? 3.256 -3.963 19.073 1.00 84.06 94 ASP A O 1
ATOM 733 N N . PRO A 1 95 ? 5.346 -3.125 19.088 1.00 82.75 95 PRO A N 1
ATOM 734 C CA . PRO A 1 95 ? 5.046 -2.064 18.131 1.00 82.75 95 PRO A CA 1
ATOM 735 C C . PRO A 1 95 ? 4.638 -2.594 16.748 1.00 82.75 95 PRO A C 1
ATOM 737 O O . PRO A 1 95 ? 3.787 -1.984 16.095 1.00 82.75 95 PRO A O 1
ATOM 740 N N . ALA A 1 96 ? 5.184 -3.725 16.285 1.00 82.44 96 ALA A N 1
ATOM 741 C CA . ALA A 1 96 ? 4.848 -4.297 14.979 1.00 82.44 96 ALA A CA 1
ATOM 742 C C . ALA A 1 96 ? 3.400 -4.813 14.944 1.00 82.44 96 ALA A C 1
ATOM 744 O O . ALA A 1 96 ? 2.659 -4.568 13.980 1.00 82.44 96 ALA A O 1
ATOM 745 N N . PHE A 1 97 ? 2.961 -5.453 16.032 1.00 85.81 97 PHE A N 1
ATOM 746 C CA . PHE A 1 97 ? 1.572 -5.863 16.217 1.00 85.81 97 PHE A CA 1
ATOM 747 C C . PHE A 1 97 ? 0.622 -4.658 16.236 1.00 85.81 97 PHE A C 1
ATOM 749 O O . PHE A 1 97 ? -0.361 -4.649 15.487 1.00 85.81 97 PHE A O 1
ATOM 756 N N . ARG A 1 98 ? 0.932 -3.605 17.014 1.00 87.31 98 ARG A N 1
ATOM 757 C CA . ARG A 1 98 ? 0.112 -2.377 17.046 1.00 87.31 98 ARG A CA 1
ATOM 758 C C . ARG A 1 98 ? 0.005 -1.721 15.675 1.00 87.31 98 ARG A C 1
ATOM 760 O O . ARG A 1 98 ? -1.099 -1.371 15.266 1.00 87.31 98 ARG A O 1
ATOM 767 N N . ARG A 1 99 ? 1.114 -1.600 14.937 1.00 87.25 99 ARG A N 1
ATOM 768 C CA . ARG A 1 99 ? 1.122 -1.052 13.567 1.00 87.25 99 ARG A CA 1
ATOM 769 C C . ARG A 1 99 ? 0.230 -1.856 12.631 1.00 87.25 99 ARG A C 1
ATOM 771 O O . ARG A 1 99 ? -0.563 -1.272 11.899 1.00 87.25 99 ARG A O 1
ATOM 778 N N . SER A 1 100 ? 0.317 -3.183 12.688 1.00 87.56 100 SER A N 1
ATOM 779 C CA . SER A 1 100 ? -0.503 -4.075 11.861 1.00 87.56 100 SER A CA 1
ATOM 780 C C . SER A 1 100 ? -1.995 -3.939 12.178 1.00 87.56 100 SER A C 1
ATOM 782 O O . SER A 1 100 ? -2.819 -3.866 11.267 1.00 87.56 100 SER A O 1
ATOM 784 N N . PHE A 1 101 ? -2.349 -3.849 13.462 1.00 89.56 101 PHE A N 1
ATOM 785 C CA . PHE A 1 101 ? -3.727 -3.630 13.900 1.00 89.56 101 PHE A CA 1
ATOM 786 C C . PHE A 1 101 ? -4.260 -2.253 13.471 1.00 89.56 101 PHE A C 1
ATOM 788 O O . PHE A 1 101 ? -5.340 -2.149 12.893 1.00 89.56 101 PHE A O 1
ATOM 795 N N . LEU A 1 102 ? -3.490 -1.184 13.699 1.00 90.75 102 LEU A N 1
ATOM 796 C CA . LEU A 1 102 ? -3.864 0.176 13.301 1.00 90.75 102 LEU A CA 1
ATOM 797 C C . LEU A 1 102 ? -4.000 0.307 11.777 1.00 90.75 102 LEU A C 1
ATOM 799 O O . LEU A 1 102 ? -4.920 0.974 11.302 1.00 90.75 102 LEU A O 1
ATOM 803 N N . LEU A 1 103 ? -3.156 -0.385 11.008 1.00 91.50 103 LEU A N 1
ATOM 804 C CA . LEU A 1 103 ? -3.275 -0.472 9.555 1.00 91.50 103 LEU A CA 1
ATOM 805 C C . LEU A 1 103 ? -4.601 -1.125 9.133 1.00 91.50 103 LEU A C 1
ATOM 807 O O . LEU A 1 103 ? -5.292 -0.586 8.269 1.00 91.50 103 LEU A O 1
ATOM 811 N N . GLN A 1 104 ? -4.996 -2.240 9.757 1.00 91.75 104 GLN A N 1
ATOM 812 C CA . GLN A 1 104 ? -6.293 -2.881 9.489 1.00 91.75 104 GLN A CA 1
ATOM 813 C C . GLN A 1 104 ? -7.469 -1.951 9.805 1.00 91.75 104 GLN A C 1
ATOM 815 O O . GLN A 1 104 ? -8.399 -1.839 9.002 1.00 91.75 104 GLN A O 1
ATOM 820 N N . CYS A 1 105 ? -7.400 -1.220 10.921 1.00 92.06 105 CYS A N 1
ATOM 821 C CA . CYS A 1 105 ? -8.369 -0.179 11.258 1.00 92.06 105 CYS A CA 1
ATOM 822 C C . CYS A 1 105 ? -8.440 0.908 10.177 1.00 92.06 105 CYS A C 1
ATOM 824 O O . CYS A 1 105 ? -9.532 1.273 9.742 1.00 92.06 105 CYS A O 1
ATOM 826 N N . ALA A 1 106 ? -7.293 1.410 9.714 1.00 92.00 106 ALA A N 1
ATOM 827 C CA . ALA A 1 106 ? -7.229 2.461 8.704 1.00 92.00 106 ALA A CA 1
ATOM 828 C C . ALA A 1 106 ? -7.819 2.007 7.354 1.00 92.00 106 ALA A C 1
ATOM 830 O O . ALA A 1 106 ? -8.561 2.762 6.723 1.00 92.00 106 ALA A O 1
ATOM 831 N N . ILE A 1 107 ? -7.556 0.760 6.945 1.00 91.69 107 ILE A N 1
ATOM 832 C CA . ILE A 1 107 ? -8.124 0.153 5.731 1.00 91.69 107 ILE A CA 1
ATOM 833 C C . ILE A 1 107 ? -9.648 0.017 5.849 1.00 91.69 107 ILE A C 1
ATOM 835 O O . ILE A 1 107 ? -10.369 0.415 4.934 1.00 91.69 107 ILE A O 1
ATOM 839 N N . LEU A 1 108 ? -10.155 -0.493 6.977 1.00 90.56 108 LEU A N 1
ATOM 840 C CA . LEU A 1 108 ? -11.596 -0.649 7.204 1.00 90.56 108 LEU A CA 1
ATOM 841 C C . LEU A 1 108 ? -12.329 0.701 7.186 1.00 90.56 108 LEU A C 1
ATOM 843 O O . LEU A 1 108 ? -13.389 0.828 6.570 1.00 90.56 108 LEU A O 1
ATOM 847 N N . LEU A 1 109 ? -11.761 1.718 7.836 1.00 89.94 109 LEU A N 1
ATOM 848 C CA . LEU A 1 109 ? -12.318 3.071 7.836 1.00 89.94 109 LEU A CA 1
ATOM 849 C C . LEU A 1 109 ? -12.283 3.689 6.429 1.00 89.94 109 LEU A C 1
ATOM 851 O O . LEU A 1 109 ? -13.259 4.314 6.023 1.00 89.94 109 LEU A O 1
ATOM 855 N N . GLY A 1 110 ? -11.217 3.453 5.655 1.00 88.50 110 GLY A N 1
ATOM 856 C CA . GLY A 1 110 ? -11.144 3.849 4.245 1.00 88.50 110 GLY A CA 1
ATOM 857 C C . GLY A 1 110 ? -12.213 3.177 3.374 1.00 88.50 110 GLY A C 1
ATOM 858 O O . GLY A 1 110 ? -12.841 3.843 2.552 1.00 88.50 110 GLY A O 1
ATOM 859 N N . HIS A 1 111 ? -12.494 1.888 3.601 1.00 86.69 111 HIS A N 1
ATOM 860 C CA . HIS A 1 111 ? -13.590 1.166 2.935 1.00 86.69 111 HIS A CA 1
ATOM 861 C C . HIS A 1 111 ? -14.963 1.769 3.260 1.00 86.69 111 HIS A C 1
ATOM 863 O O . HIS A 1 111 ? -15.814 1.868 2.383 1.00 86.69 111 HIS A O 1
ATOM 869 N N . CYS A 1 112 ? -15.171 2.233 4.496 1.00 84.88 112 CYS A N 1
ATOM 870 C CA . CYS A 1 112 ? -16.413 2.895 4.906 1.00 84.88 112 CYS A CA 1
ATOM 871 C C . CYS A 1 112 ? -16.625 4.276 4.253 1.00 84.88 112 CYS A C 1
ATOM 873 O O . CYS A 1 112 ? -17.769 4.714 4.100 1.00 84.88 112 CYS A O 1
ATOM 875 N N . GLU A 1 113 ? -15.546 4.981 3.895 1.00 82.38 113 GLU A N 1
ATOM 876 C CA . GLU A 1 113 ? -15.607 6.252 3.156 1.00 82.38 113 GLU A CA 1
ATOM 877 C C . GLU A 1 113 ? -15.849 6.030 1.653 1.00 82.38 113 GLU A C 1
ATOM 879 O O . GLU A 1 113 ? -16.534 6.830 1.009 1.00 82.38 113 GLU A O 1
ATOM 884 N N . GLY A 1 114 ? -15.295 4.946 1.103 1.00 75.12 114 GLY A N 1
ATOM 885 C CA . GLY A 1 114 ? -15.372 4.600 -0.312 1.00 75.12 114 GLY A CA 1
ATOM 886 C C . GLY A 1 114 ? -16.719 4.007 -0.764 1.00 75.12 114 GLY A C 1
ATOM 887 O O . GLY A 1 114 ? -17.576 3.644 0.041 1.00 75.12 114 GLY A O 1
ATOM 888 N N . PRO A 1 115 ? -16.953 3.913 -2.084 1.00 68.00 115 PRO A N 1
ATOM 889 C CA . PRO A 1 115 ? -18.081 3.167 -2.641 1.00 68.00 115 PRO A CA 1
ATOM 890 C C . PRO A 1 115 ? -17.827 1.642 -2.588 1.00 68.00 115 PRO A C 1
ATOM 892 O O . PRO A 1 115 ? -16.712 1.223 -2.901 1.00 68.00 115 PRO A O 1
ATOM 895 N N . PRO A 1 116 ? -18.839 0.790 -2.305 1.00 66.12 116 PRO A N 1
ATOM 896 C CA . PRO A 1 116 ? -20.253 1.098 -2.076 1.00 66.12 116 PRO A CA 1
ATOM 897 C C . PRO A 1 116 ? -20.503 1.694 -0.687 1.00 66.12 116 PRO A C 1
ATOM 899 O O . PRO A 1 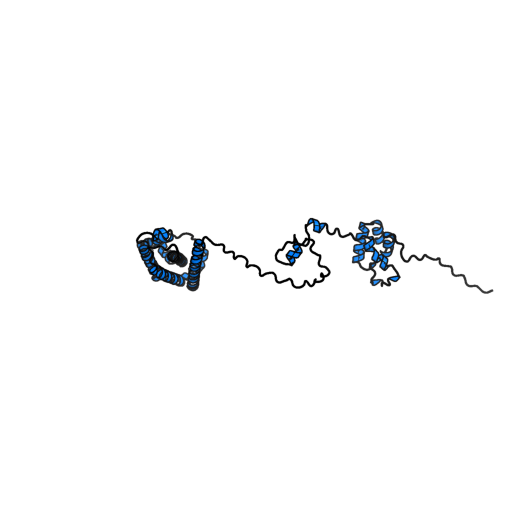116 ? -20.100 1.136 0.328 1.00 66.12 116 PRO A O 1
ATOM 902 N N . ALA A 1 117 ? -21.218 2.820 -0.646 1.00 64.56 117 ALA A N 1
ATOM 903 C CA . ALA A 1 117 ? -21.553 3.478 0.608 1.00 64.56 117 ALA A CA 1
ATOM 904 C C . ALA A 1 117 ? -22.411 2.544 1.471 1.00 64.56 117 ALA A C 1
ATOM 906 O O . ALA A 1 117 ? -23.531 2.206 1.090 1.00 64.56 117 ALA A O 1
ATOM 907 N N . LEU A 1 118 ? -21.894 2.143 2.633 1.00 71.69 118 LEU A N 1
ATOM 908 C CA . LEU A 1 118 ? -22.654 1.378 3.615 1.00 71.69 118 LEU A CA 1
ATOM 909 C C . LEU A 1 118 ? -23.660 2.328 4.292 1.00 71.69 118 LEU A C 1
ATOM 911 O O . LEU A 1 118 ? -23.246 3.204 5.053 1.00 71.69 118 LEU A O 1
ATOM 915 N N . PRO A 1 119 ? -24.980 2.188 4.053 1.00 65.25 119 PRO A N 1
ATOM 916 C CA . PRO A 1 119 ? -25.969 3.182 4.485 1.00 65.25 119 PRO A CA 1
ATOM 917 C C . PRO A 1 119 ? -26.110 3.290 6.011 1.00 65.25 119 PRO A C 1
ATOM 919 O O . PRO A 1 119 ? -26.638 4.277 6.510 1.00 65.25 119 PRO A O 1
ATOM 922 N N . LYS A 1 120 ? -25.641 2.285 6.759 1.00 73.81 120 LYS A N 1
ATOM 923 C CA . LYS A 1 120 ? -25.748 2.205 8.225 1.00 73.81 120 LYS A CA 1
ATOM 924 C C . LYS A 1 120 ? -24.523 2.761 8.966 1.00 73.81 120 LYS A C 1
ATOM 926 O O . LYS A 1 120 ? -24.491 2.715 10.193 1.00 73.81 120 LYS A O 1
ATOM 931 N N . VAL A 1 121 ? -23.520 3.269 8.247 1.00 80.19 121 VAL A N 1
ATOM 932 C CA . VAL A 1 121 ? -22.276 3.791 8.831 1.00 80.19 121 VAL A CA 1
ATOM 933 C C . VAL A 1 121 ? -22.366 5.303 9.049 1.00 80.19 121 VAL A C 1
ATOM 935 O O . VAL A 1 121 ? -22.699 6.065 8.140 1.00 80.19 121 VAL A O 1
ATOM 938 N N . LYS A 1 122 ? -22.027 5.758 10.261 1.00 83.69 122 LYS A N 1
ATOM 939 C CA . LYS A 1 122 ? -22.028 7.182 10.634 1.00 83.69 122 LYS A CA 1
ATOM 940 C C . LYS A 1 122 ? -20.743 7.865 10.145 1.00 83.69 122 LYS A C 1
ATOM 942 O O . LYS A 1 122 ? -19.708 7.778 10.801 1.00 83.69 122 LYS A O 1
ATOM 947 N N . ARG A 1 123 ? -20.801 8.577 9.013 1.00 81.88 123 ARG A N 1
ATOM 948 C CA . ARG A 1 123 ? -19.624 9.213 8.376 1.00 81.88 123 ARG A CA 1
ATOM 949 C C . ARG A 1 123 ? -18.851 10.184 9.274 1.00 81.88 123 ARG A C 1
ATOM 951 O O . ARG A 1 123 ? -17.624 10.162 9.259 1.00 81.88 123 ARG A O 1
ATOM 958 N N . ASP A 1 124 ? -19.535 10.959 10.113 1.00 84.88 124 ASP A N 1
ATOM 959 C CA . ASP A 1 124 ? -18.870 11.893 11.037 1.00 84.88 124 ASP A CA 1
ATOM 960 C C . ASP A 1 124 ? -17.968 11.171 12.048 1.00 84.88 124 ASP A C 1
ATOM 962 O O . ASP A 1 124 ? -16.916 11.674 12.444 1.00 84.88 124 ASP A O 1
ATOM 966 N N . GLN A 1 125 ? -18.370 9.965 12.461 1.00 87.75 125 GLN A N 1
ATOM 967 C CA . GLN A 1 125 ? -17.583 9.122 13.358 1.00 87.75 125 GLN A CA 1
ATOM 968 C C . GLN A 1 125 ? -16.403 8.472 12.632 1.00 87.75 125 GLN A C 1
ATOM 970 O O . GLN A 1 125 ? -15.342 8.324 13.233 1.00 87.75 125 GLN A O 1
ATOM 975 N N . VAL A 1 126 ? -16.554 8.135 11.347 1.00 88.44 126 VAL A N 1
ATOM 976 C CA . VAL A 1 126 ? -15.472 7.575 10.518 1.00 88.44 126 VAL A CA 1
ATOM 977 C C . VAL A 1 126 ? -14.312 8.564 10.404 1.00 88.44 126 VAL A C 1
ATOM 979 O O . VAL A 1 126 ? -13.173 8.193 10.680 1.00 88.44 126 VAL A O 1
ATOM 982 N N . ALA A 1 127 ? -14.593 9.831 10.085 1.00 88.19 127 ALA A N 1
ATOM 983 C CA . ALA A 1 127 ? -13.558 10.856 9.945 1.00 88.19 127 ALA A CA 1
ATOM 984 C C . ALA A 1 127 ? -12.780 11.076 11.257 1.00 88.19 127 ALA A C 1
ATOM 986 O O . ALA A 1 127 ? -11.547 11.124 11.259 1.00 88.19 127 ALA A O 1
ATOM 987 N N . LYS A 1 128 ? -13.492 11.136 12.394 1.00 90.38 128 LYS A N 1
ATOM 988 C CA . LYS A 1 128 ? -12.882 11.246 13.731 1.00 90.38 128 LYS A CA 1
ATOM 989 C C . LYS A 1 128 ? -12.048 10.012 14.083 1.00 90.38 128 LYS A C 1
ATOM 991 O O . LYS A 1 128 ? -10.922 10.152 14.554 1.00 90.38 128 LYS A O 1
ATOM 996 N N . ALA A 1 129 ? -12.573 8.814 13.825 1.00 90.31 129 ALA A N 1
ATOM 997 C CA . ALA A 1 129 ? -11.867 7.556 14.057 1.00 90.31 129 ALA A CA 1
ATOM 998 C C . ALA A 1 129 ? -10.586 7.460 13.221 1.00 90.31 129 ALA A C 1
ATOM 1000 O O . ALA A 1 129 ? -9.542 7.072 13.739 1.00 90.31 129 ALA A O 1
ATOM 1001 N N . LYS A 1 130 ? -10.639 7.871 11.952 1.00 90.12 130 LYS A N 1
ATOM 1002 C CA . LYS A 1 130 ? -9.486 7.880 11.050 1.00 90.12 130 LYS A CA 1
ATOM 1003 C C . LYS A 1 130 ? -8.400 8.821 11.558 1.00 90.12 130 LYS A C 1
ATOM 1005 O O . LYS A 1 130 ? -7.253 8.404 11.668 1.00 90.12 130 LYS A O 1
ATOM 1010 N N . ALA A 1 131 ? -8.759 10.048 11.939 1.00 91.00 131 ALA A N 1
ATOM 1011 C CA . ALA A 1 131 ? -7.812 10.994 12.528 1.00 91.00 131 ALA A CA 1
ATOM 1012 C C . ALA A 1 131 ? -7.137 10.419 13.787 1.00 91.00 131 ALA A C 1
ATOM 1014 O O . ALA A 1 131 ? -5.916 10.496 13.920 1.00 91.00 131 ALA A O 1
ATOM 1015 N N . ARG A 1 132 ? -7.915 9.766 14.662 1.00 92.00 132 ARG A N 1
ATOM 1016 C CA . ARG A 1 132 ? -7.405 9.115 15.878 1.00 92.00 132 ARG A CA 1
ATOM 1017 C C . ARG A 1 132 ? -6.438 7.965 15.563 1.00 92.00 132 ARG A C 1
ATOM 1019 O O . ARG A 1 132 ? -5.374 7.886 16.166 1.00 92.00 132 ARG A O 1
ATOM 1026 N N . VAL A 1 133 ? -6.752 7.119 14.580 1.00 91.94 133 VAL A N 1
ATOM 1027 C CA . VAL A 1 133 ? -5.884 6.003 14.150 1.00 91.94 133 VAL A CA 1
ATOM 1028 C C . VAL A 1 133 ? -4.585 6.501 13.535 1.00 91.94 133 VAL A C 1
ATOM 1030 O O . VAL A 1 133 ? -3.524 5.964 13.848 1.00 91.94 133 VAL A O 1
ATOM 1033 N N . MET A 1 134 ? -4.637 7.533 12.691 1.00 90.25 134 MET A N 1
ATOM 1034 C CA . MET A 1 134 ? -3.428 8.113 12.099 1.00 90.25 134 MET A CA 1
ATOM 1035 C C . MET A 1 134 ? -2.526 8.727 13.176 1.00 90.25 134 MET A C 1
ATOM 1037 O O . MET A 1 134 ? -1.316 8.513 13.144 1.00 90.25 134 MET A O 1
ATOM 1041 N N . ALA A 1 135 ? -3.107 9.407 14.172 1.00 90.06 135 ALA A N 1
ATOM 1042 C CA . ALA A 1 135 ? -2.363 9.927 15.319 1.00 90.06 135 ALA A CA 1
ATOM 1043 C C . ALA A 1 135 ? -1.734 8.803 16.165 1.00 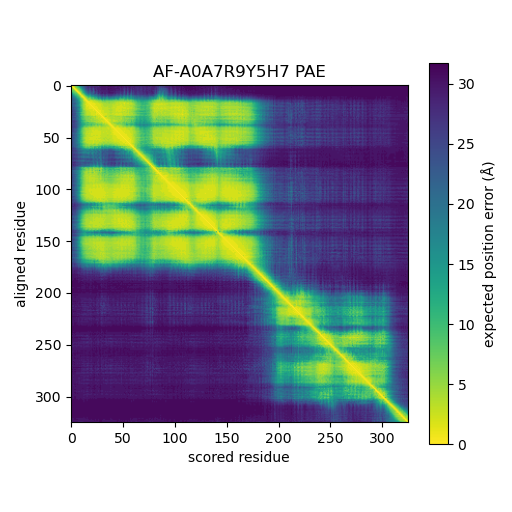90.06 135 ALA A C 1
ATOM 1045 O O . ALA A 1 135 ? -0.557 8.882 16.508 1.00 90.06 135 ALA A O 1
ATOM 1046 N N . ALA A 1 136 ? -2.476 7.725 16.441 1.00 87.94 136 ALA A N 1
ATOM 1047 C CA . ALA A 1 136 ? -1.957 6.556 17.156 1.00 87.94 136 ALA A CA 1
ATOM 1048 C C . ALA A 1 136 ? -0.839 5.840 16.373 1.00 87.94 136 ALA A C 1
ATOM 1050 O O . ALA A 1 136 ? 0.136 5.370 16.959 1.00 87.94 136 ALA A O 1
ATOM 1051 N N . THR A 1 137 ? -0.949 5.800 15.043 1.00 87.19 137 THR A N 1
ATOM 1052 C CA . THR A 1 137 ? 0.065 5.217 14.151 1.00 87.19 137 THR A CA 1
ATOM 1053 C C . THR A 1 137 ? 1.354 6.035 14.186 1.00 87.19 137 THR A C 1
ATOM 1055 O O . THR A 1 137 ? 2.430 5.465 14.354 1.00 87.19 137 THR A O 1
ATOM 1058 N N . ALA A 1 138 ? 1.244 7.365 14.114 1.00 87.00 138 ALA A N 1
ATOM 1059 C CA . ALA A 1 138 ? 2.384 8.273 14.222 1.00 87.00 138 ALA A CA 1
ATOM 1060 C C . ALA A 1 138 ? 3.055 8.213 15.606 1.00 87.00 138 ALA A C 1
ATOM 1062 O O . ALA A 1 138 ? 4.269 8.353 15.711 1.00 87.00 138 ALA A O 1
ATOM 1063 N N . ALA A 1 139 ? 2.275 7.957 16.660 1.00 85.00 139 ALA A N 1
ATOM 1064 C CA . ALA A 1 139 ? 2.765 7.804 18.028 1.00 85.00 139 ALA A CA 1
ATOM 1065 C C . ALA A 1 139 ? 3.348 6.410 18.343 1.00 85.00 139 ALA A C 1
ATOM 1067 O O . ALA A 1 139 ? 3.729 6.176 19.488 1.00 85.00 139 ALA A O 1
ATOM 1068 N N . THR A 1 140 ? 3.378 5.471 17.385 1.00 81.44 140 THR A N 1
ATOM 1069 C CA . THR A 1 140 ? 3.891 4.109 17.613 1.00 81.44 140 THR A CA 1
ATOM 1070 C C . THR A 1 140 ? 5.404 4.026 17.326 1.00 81.44 140 THR A C 1
ATOM 1072 O O . THR A 1 140 ? 5.801 4.188 16.161 1.00 81.44 140 THR A O 1
ATOM 1075 N N . PRO A 1 141 ? 6.250 3.697 18.326 1.00 75.31 141 PRO A N 1
ATOM 1076 C CA . PRO A 1 141 ? 7.703 3.632 18.171 1.00 75.31 141 PRO A CA 1
ATOM 1077 C C . PRO A 1 141 ? 8.183 2.610 17.123 1.00 75.31 141 PRO A C 1
ATOM 1079 O O . PRO A 1 141 ? 7.472 1.637 16.853 1.00 75.31 141 PRO A O 1
ATOM 1082 N N . PRO A 1 142 ? 9.383 2.789 16.530 1.00 71.50 142 PRO A N 1
ATOM 1083 C CA . PRO A 1 142 ? 10.260 3.959 16.657 1.00 71.50 142 PRO A CA 1
ATOM 1084 C C . PRO A 1 142 ? 9.623 5.220 16.067 1.00 71.50 142 PRO A C 1
ATOM 1086 O O . PRO A 1 142 ? 9.129 5.189 14.938 1.00 71.50 142 PRO A O 1
ATOM 1089 N N . ASN A 1 143 ? 9.612 6.314 16.838 1.00 60.75 143 ASN A N 1
ATOM 1090 C CA . ASN A 1 143 ? 8.785 7.499 16.553 1.00 60.75 143 ASN A CA 1
ATOM 1091 C C . ASN A 1 143 ? 9.158 8.170 15.221 1.00 60.75 143 ASN A C 1
ATOM 1093 O O . ASN A 1 143 ? 8.273 8.609 14.489 1.00 60.75 143 ASN A O 1
ATOM 1097 N N . ALA A 1 144 ? 10.449 8.177 14.863 1.00 65.44 144 ALA A N 1
ATOM 1098 C CA . ALA A 1 144 ? 10.925 8.711 13.583 1.00 65.44 144 ALA A CA 1
ATOM 1099 C C . ALA A 1 144 ? 10.310 7.964 12.385 1.00 65.44 144 ALA A C 1
ATOM 1101 O O . ALA A 1 144 ? 9.771 8.576 11.468 1.00 65.44 144 ALA A O 1
ATOM 1102 N N . ARG A 1 145 ? 10.284 6.629 12.446 1.00 70.88 145 ARG A N 1
ATOM 1103 C CA . ARG A 1 145 ? 9.677 5.785 11.407 1.00 70.88 145 ARG A CA 1
ATOM 1104 C C . ARG A 1 145 ? 8.154 5.704 11.521 1.00 70.88 145 ARG A C 1
ATOM 1106 O O . ARG A 1 145 ? 7.487 5.340 10.560 1.00 70.88 145 ARG A O 1
ATOM 1113 N N . GLY A 1 146 ? 7.590 6.013 12.689 1.00 77.50 146 GLY A N 1
ATOM 1114 C CA . GLY A 1 146 ? 6.146 6.043 12.922 1.00 77.50 146 GLY A CA 1
ATOM 1115 C C . GLY A 1 146 ? 5.454 7.132 12.104 1.00 77.50 146 GLY A C 1
ATOM 1116 O O . GLY A 1 146 ? 4.427 6.867 11.480 1.00 77.50 146 GLY A O 1
ATOM 1117 N N . VAL A 1 147 ? 6.047 8.330 12.042 1.00 84.38 147 VAL A N 1
ATOM 1118 C CA . VAL A 1 147 ? 5.536 9.438 11.216 1.00 84.38 147 VAL A CA 1
ATOM 1119 C C . VAL A 1 147 ? 5.630 9.096 9.728 1.00 84.38 147 VAL A C 1
ATOM 1121 O O . VAL A 1 147 ? 4.625 9.182 9.026 1.00 84.38 147 VAL A O 1
ATOM 1124 N N . GLU A 1 148 ? 6.785 8.607 9.265 1.00 87.25 148 GLU A N 1
ATOM 1125 C CA . GLU A 1 148 ? 6.972 8.158 7.876 1.00 87.25 148 GLU A CA 1
ATOM 1126 C C . GLU A 1 148 ? 5.983 7.047 7.493 1.00 87.25 148 GLU A C 1
ATOM 1128 O O . GLU A 1 148 ? 5.398 7.056 6.410 1.00 87.25 148 GLU A O 1
ATOM 1133 N N . PHE A 1 149 ? 5.744 6.095 8.400 1.00 87.75 149 PHE A N 1
ATOM 1134 C CA . PHE A 1 149 ? 4.772 5.030 8.189 1.00 87.75 149 PHE A CA 1
ATOM 1135 C C . PHE A 1 149 ? 3.342 5.576 8.115 1.00 87.75 149 PHE A C 1
ATOM 1137 O O . PHE A 1 149 ? 2.584 5.170 7.236 1.00 87.75 149 PHE A O 1
ATOM 1144 N N . ALA A 1 150 ? 2.964 6.520 8.979 1.00 89.50 150 ALA A N 1
ATOM 1145 C CA . ALA A 1 150 ? 1.657 7.168 8.912 1.00 89.50 150 ALA A CA 1
ATOM 1146 C C . ALA A 1 150 ? 1.467 7.924 7.582 1.00 89.50 150 ALA A C 1
ATOM 1148 O O . ALA A 1 150 ? 0.420 7.793 6.945 1.00 89.50 150 ALA A O 1
ATOM 1149 N N . GLU A 1 151 ? 2.477 8.654 7.108 1.00 90.88 151 GLU A N 1
ATOM 1150 C CA . GLU A 1 151 ? 2.443 9.315 5.797 1.00 90.88 151 GLU A CA 1
ATOM 1151 C C . GLU A 1 151 ? 2.325 8.309 4.647 1.00 90.88 151 GLU A C 1
ATOM 1153 O O . GLU A 1 151 ? 1.500 8.486 3.745 1.00 90.88 151 GLU A O 1
ATOM 1158 N N . PHE A 1 152 ? 3.079 7.208 4.709 1.00 91.38 152 PHE A N 1
ATOM 1159 C CA . PHE A 1 152 ? 2.988 6.119 3.741 1.00 91.38 152 PHE A CA 1
ATOM 1160 C C . PHE A 1 152 ? 1.588 5.499 3.712 1.00 91.38 152 PHE A C 1
ATOM 1162 O O . PHE A 1 152 ? 1.017 5.318 2.636 1.00 91.38 152 PHE A O 1
ATOM 1169 N N . VAL A 1 153 ? 0.995 5.216 4.876 1.00 91.75 153 VAL A N 1
ATOM 1170 C CA . VAL A 1 153 ? -0.371 4.684 4.981 1.00 91.75 153 VAL A CA 1
ATOM 1171 C C . VAL A 1 153 ? -1.382 5.678 4.413 1.00 91.75 153 VAL A C 1
ATOM 1173 O O . VAL A 1 153 ? -2.262 5.280 3.650 1.00 91.75 153 VAL A O 1
ATOM 1176 N N . ALA A 1 154 ? -1.245 6.976 4.696 1.00 91.50 154 ALA A N 1
ATOM 1177 C CA . ALA A 1 154 ? -2.113 8.003 4.122 1.00 91.50 154 ALA A CA 1
ATOM 1178 C C . ALA A 1 154 ? -2.003 8.062 2.587 1.00 91.50 154 ALA A C 1
ATOM 1180 O O . ALA A 1 154 ? -3.024 8.118 1.893 1.00 91.50 154 ALA A O 1
ATOM 1181 N N . ALA A 1 155 ? -0.784 8.002 2.046 1.00 93.38 155 ALA A N 1
ATOM 1182 C CA . ALA A 1 155 ? -0.537 7.969 0.607 1.00 93.38 155 ALA A CA 1
ATOM 1183 C C . ALA A 1 155 ? -1.086 6.688 -0.044 1.00 93.38 155 ALA A C 1
ATOM 1185 O O . ALA A 1 155 ? -1.718 6.755 -1.102 1.00 93.38 155 ALA A O 1
ATOM 1186 N N . ALA A 1 156 ? -0.908 5.533 0.604 1.00 93.19 156 ALA A N 1
ATOM 1187 C CA . ALA A 1 156 ? -1.437 4.252 0.154 1.00 93.19 156 ALA A CA 1
ATOM 1188 C C . ALA A 1 156 ? -2.971 4.267 0.114 1.00 93.19 156 ALA A C 1
ATOM 1190 O O . ALA A 1 156 ? -3.547 3.958 -0.925 1.00 93.19 156 ALA A O 1
ATOM 1191 N N . LEU A 1 157 ? -3.637 4.724 1.181 1.00 90.88 157 LEU A N 1
ATOM 1192 C CA . LEU A 1 157 ? -5.098 4.853 1.220 1.00 90.88 157 LEU A CA 1
ATOM 1193 C C . LEU A 1 157 ? -5.620 5.840 0.168 1.00 90.88 157 LEU A C 1
ATOM 1195 O O . LEU A 1 157 ? -6.646 5.588 -0.460 1.00 90.88 157 LEU A O 1
ATOM 1199 N N . LYS A 1 158 ? -4.904 6.944 -0.084 1.00 91.12 158 LYS A N 1
ATOM 1200 C CA . LYS A 1 158 ? -5.247 7.877 -1.167 1.00 91.12 158 LYS A CA 1
ATOM 1201 C C . LYS A 1 158 ? -5.143 7.204 -2.539 1.00 91.12 158 LYS A C 1
ATOM 1203 O O . LYS A 1 158 ? -6.021 7.391 -3.378 1.00 91.12 158 LYS A O 1
ATOM 1208 N N . ARG A 1 159 ? -4.098 6.401 -2.767 1.00 92.94 159 ARG A N 1
ATOM 1209 C CA . ARG A 1 159 ? -3.931 5.606 -3.993 1.00 92.94 159 ARG A CA 1
ATOM 1210 C C . ARG A 1 159 ? -5.055 4.581 -4.164 1.00 92.94 159 ARG A C 1
ATOM 1212 O O . ARG A 1 159 ? -5.562 4.440 -5.275 1.00 92.94 159 ARG A O 1
ATOM 1219 N N . GLU A 1 160 ? -5.466 3.912 -3.087 1.00 90.38 160 GLU A N 1
ATOM 1220 C CA . GLU A 1 160 ? -6.563 2.933 -3.110 1.00 90.38 160 GLU A CA 1
ATOM 1221 C C . GLU A 1 160 ? -7.882 3.549 -3.592 1.00 90.38 160 GLU A C 1
ATOM 1223 O O . GLU A 1 160 ? -8.591 2.925 -4.374 1.00 90.38 160 GLU A O 1
ATOM 1228 N N . VAL A 1 161 ? -8.193 4.799 -3.228 1.00 89.00 161 VAL A N 1
ATOM 1229 C CA . VAL A 1 161 ? -9.401 5.483 -3.731 1.00 89.00 161 VAL A CA 1
ATOM 1230 C C . VAL A 1 161 ? -9.397 5.568 -5.261 1.00 89.00 161 VAL A C 1
ATOM 1232 O O . VAL A 1 161 ? -10.406 5.261 -5.901 1.00 89.00 161 VAL A O 1
ATOM 1235 N N . TYR A 1 162 ? -8.261 5.935 -5.864 1.00 89.88 162 TYR A N 1
ATOM 1236 C CA . TYR A 1 162 ? -8.132 5.968 -7.324 1.00 89.88 162 TYR A CA 1
ATOM 1237 C C . TYR A 1 162 ? -8.213 4.568 -7.933 1.00 89.88 162 TYR A C 1
ATOM 1239 O O . TYR A 1 162 ? -8.837 4.390 -8.976 1.00 89.88 162 TYR A O 1
ATOM 1247 N N . TRP A 1 163 ? -7.623 3.570 -7.274 1.00 90.25 163 TRP A N 1
ATOM 1248 C CA . TRP A 1 163 ? -7.638 2.182 -7.730 1.00 90.25 163 TRP A CA 1
ATOM 1249 C C . TRP A 1 163 ? -9.045 1.575 -7.728 1.00 90.25 163 TRP A C 1
ATOM 1251 O O . TRP A 1 163 ? -9.459 0.955 -8.708 1.00 90.25 163 TRP A O 1
ATOM 1261 N N . VAL A 1 164 ? -9.816 1.804 -6.662 1.00 88.88 164 VAL A N 1
ATOM 1262 C CA . VAL A 1 164 ? -11.227 1.406 -6.563 1.00 88.88 164 VAL A CA 1
ATOM 1263 C C . VAL A 1 164 ? -12.058 2.115 -7.632 1.00 88.88 164 VAL A C 1
ATOM 1265 O O . VAL A 1 164 ? -12.866 1.470 -8.301 1.00 88.88 164 VAL A O 1
ATOM 1268 N N . GLY A 1 165 ? -11.832 3.416 -7.843 1.00 88.81 165 GLY A N 1
ATOM 1269 C CA . GLY A 1 165 ? -12.487 4.180 -8.908 1.00 88.81 165 GLY A CA 1
ATOM 1270 C C . GLY A 1 165 ? -12.185 3.627 -10.303 1.00 88.81 165 GLY A C 1
ATOM 1271 O O . GLY A 1 165 ? -13.100 3.394 -11.086 1.00 88.81 165 GLY A O 1
ATOM 1272 N N . TRP A 1 166 ? -10.919 3.331 -10.593 1.00 90.19 166 TRP A N 1
ATOM 1273 C CA . TRP A 1 166 ? -10.494 2.747 -11.866 1.00 90.19 166 TRP A CA 1
ATOM 1274 C C . TRP A 1 166 ? -11.105 1.361 -12.115 1.00 90.19 166 TRP A C 1
ATOM 1276 O O . TRP A 1 166 ? -11.591 1.088 -13.213 1.00 90.19 166 TRP A O 1
ATOM 1286 N N . LYS A 1 167 ? -11.155 0.503 -11.087 1.00 90.25 167 LYS A N 1
ATOM 1287 C CA . LYS A 1 167 ? -11.835 -0.799 -11.170 1.00 90.25 167 LYS A CA 1
ATOM 1288 C C . LYS A 1 167 ? -13.332 -0.655 -11.419 1.00 90.25 167 LYS A C 1
ATOM 1290 O O . LYS A 1 167 ? -13.895 -1.408 -12.209 1.00 90.25 167 LYS A O 1
ATOM 1295 N N . LYS A 1 168 ? -13.978 0.314 -10.765 1.00 87.00 168 LYS A N 1
ATOM 1296 C CA . LYS A 1 168 ? -15.397 0.623 -10.984 1.00 87.00 168 LYS A CA 1
ATOM 1297 C C . LYS A 1 168 ? -15.663 1.070 -12.425 1.00 87.00 168 LYS A C 1
ATOM 1299 O O . LYS A 1 168 ? -16.690 0.711 -12.988 1.00 87.00 168 LYS A O 1
ATOM 1304 N N . ASP A 1 169 ? -14.715 1.776 -13.030 1.00 88.75 169 ASP A N 1
ATOM 1305 C CA . ASP A 1 169 ? -14.741 2.213 -14.429 1.00 88.75 169 ASP A CA 1
ATOM 1306 C C . ASP A 1 169 ? -14.383 1.100 -15.438 1.00 88.75 169 ASP A C 1
ATOM 1308 O O . ASP A 1 169 ? -14.022 1.391 -16.579 1.00 88.75 169 ASP A O 1
ATOM 1312 N N . ASN A 1 170 ? -14.494 -0.172 -15.041 1.00 88.62 170 ASN A N 1
ATOM 1313 C CA . ASN A 1 170 ? -14.173 -1.346 -15.855 1.00 88.62 170 ASN A CA 1
ATOM 1314 C C . ASN A 1 170 ? -12.714 -1.380 -16.345 1.00 88.62 170 ASN A C 1
ATOM 1316 O O . ASN A 1 170 ? -12.436 -1.822 -17.457 1.00 88.62 170 ASN A O 1
ATOM 1320 N N . CYS A 1 171 ? -11.784 -0.911 -15.508 1.00 88.62 171 CYS A N 1
ATOM 1321 C CA . CYS A 1 171 ? -10.346 -1.057 -15.725 1.00 88.62 171 CYS A CA 1
ATOM 1322 C C . CYS A 1 171 ? -9.860 -0.489 -17.072 1.00 88.62 171 CYS A C 1
ATOM 1324 O O . CYS A 1 171 ? -9.160 -1.175 -17.814 1.00 88.62 171 CYS A O 1
ATOM 1326 N N . LYS A 1 172 ? -10.228 0.760 -17.395 1.00 86.19 172 LYS A N 1
ATOM 1327 C CA . LYS A 1 172 ? -9.809 1.433 -18.642 1.00 86.19 172 LYS A CA 1
ATOM 1328 C C . LYS A 1 172 ? -8.301 1.302 -18.866 1.00 86.19 172 LYS A C 1
ATOM 1330 O O . LYS A 1 172 ? -7.525 1.545 -17.939 1.00 86.19 172 LYS A O 1
ATOM 1335 N N . ASP A 1 173 ? -7.895 0.981 -20.092 1.00 83.56 173 ASP A N 1
ATOM 1336 C CA . ASP A 1 173 ? -6.481 0.834 -20.427 1.00 83.56 173 ASP A CA 1
ATOM 1337 C C . ASP A 1 173 ? -5.685 2.090 -20.051 1.00 83.56 173 ASP A C 1
ATOM 1339 O O . ASP A 1 173 ? -6.044 3.222 -20.375 1.00 83.56 173 ASP A O 1
ATOM 1343 N N . PHE A 1 174 ? -4.578 1.876 -19.343 1.00 77.31 174 PHE A N 1
ATOM 1344 C CA . PHE A 1 174 ? -3.667 2.930 -18.892 1.00 77.31 174 PHE A CA 1
ATOM 1345 C C . PHE A 1 174 ? -2.682 3.363 -19.989 1.00 77.31 174 PHE A C 1
ATOM 1347 O O . PHE A 1 174 ? -1.904 4.302 -19.793 1.00 77.31 174 PHE A O 1
ATOM 1354 N N . GLN A 1 175 ? -2.686 2.675 -21.135 1.00 81.12 175 GLN A N 1
ATOM 1355 C CA . GLN A 1 175 ? -1.867 3.042 -22.280 1.00 81.12 175 GLN A CA 1
ATOM 1356 C C . GLN A 1 175 ? -2.397 4.347 -22.869 1.00 81.12 175 GLN A C 1
ATOM 1358 O O . GLN A 1 175 ? -3.491 4.406 -23.429 1.00 81.12 175 GLN A O 1
ATOM 1363 N N . ARG A 1 176 ? -1.609 5.419 -22.750 1.00 75.56 176 ARG A N 1
ATOM 1364 C CA . ARG A 1 176 ? -1.878 6.644 -23.501 1.00 75.56 176 ARG A CA 1
ATOM 1365 C C . ARG A 1 176 ? -1.753 6.302 -24.980 1.00 75.56 176 ARG A C 1
ATOM 1367 O O . ARG A 1 176 ? -0.710 5.792 -25.392 1.00 75.56 176 ARG A O 1
ATOM 1374 N N . ALA A 1 177 ? -2.795 6.585 -25.761 1.00 71.44 177 ALA A N 1
ATOM 1375 C CA . ALA A 1 177 ? -2.681 6.555 -27.212 1.00 71.44 177 ALA A CA 1
ATOM 1376 C C . ALA A 1 177 ? -1.448 7.380 -27.597 1.00 71.44 177 ALA A C 1
ATOM 1378 O O . ALA A 1 177 ? -1.269 8.487 -27.083 1.00 71.44 177 ALA A O 1
ATOM 1379 N N . SER A 1 178 ? -0.571 6.818 -28.434 1.00 69.25 178 SER A N 1
ATOM 1380 C CA . SER A 1 178 ? 0.589 7.551 -28.933 1.00 69.25 178 SER A CA 1
ATOM 1381 C C . SER A 1 178 ? 0.091 8.875 -29.495 1.00 69.25 178 SER A C 1
ATOM 1383 O O . SER A 1 178 ? -0.784 8.859 -30.366 1.00 69.25 178 SER A O 1
ATOM 1385 N N . GLU A 1 179 ? 0.598 9.997 -28.981 1.00 70.81 179 GLU A N 1
ATOM 1386 C CA . GLU A 1 179 ? 0.237 11.306 -29.516 1.00 70.81 179 GLU A CA 1
ATOM 1387 C C . GLU A 1 179 ? 0.403 11.263 -31.039 1.00 70.81 179 GLU A C 1
ATOM 1389 O O . GLU A 1 179 ? 1.407 10.712 -31.518 1.00 70.81 179 GLU A O 1
ATOM 1394 N N . PRO A 1 180 ? -0.578 11.764 -31.815 1.00 67.06 180 PRO A N 1
ATOM 1395 C CA . PRO A 1 180 ? -0.450 11.806 -33.257 1.00 67.06 180 PRO A CA 1
ATOM 1396 C C . PRO A 1 180 ? 0.841 12.550 -33.561 1.00 67.06 180 PRO A C 1
ATOM 1398 O O . PRO A 1 180 ? 0.987 13.732 -33.244 1.00 67.06 180 PRO A O 1
ATOM 1401 N N . ARG A 1 181 ? 1.812 11.810 -34.107 1.00 69.25 181 ARG A N 1
ATOM 1402 C CA . ARG A 1 181 ? 3.121 12.348 -34.452 1.00 69.25 181 ARG A CA 1
ATOM 1403 C C . ARG A 1 181 ? 2.867 13.620 -35.266 1.00 69.25 181 ARG A C 1
ATOM 1405 O O . ARG A 1 181 ? 2.144 13.526 -36.262 1.00 69.25 181 ARG A O 1
ATOM 1412 N N . PRO A 1 182 ? 3.416 14.786 -34.870 1.00 75.44 182 PRO A N 1
ATOM 1413 C CA . PRO A 1 182 ? 3.264 15.995 -35.664 1.00 75.44 182 PRO A CA 1
ATOM 1414 C C . PRO A 1 182 ? 3.671 15.675 -37.105 1.00 75.44 182 PRO A C 1
ATOM 1416 O O . PRO A 1 182 ? 4.612 14.885 -37.292 1.00 75.44 182 PRO A O 1
ATOM 1419 N N . PRO A 1 183 ? 2.957 16.218 -38.112 1.00 74.12 183 PRO A N 1
ATOM 1420 C CA . PRO A 1 183 ? 3.234 15.913 -39.507 1.00 74.12 183 PRO A CA 1
ATOM 1421 C C . PRO A 1 183 ? 4.738 16.062 -39.743 1.00 74.12 183 PRO A C 1
ATOM 1423 O O . PRO A 1 183 ? 5.334 17.027 -39.245 1.00 74.12 183 PRO A O 1
ATOM 1426 N N . PRO A 1 184 ? 5.382 15.079 -40.400 1.00 71.50 184 PRO A N 1
ATOM 1427 C CA . PRO A 1 184 ? 6.820 15.112 -40.587 1.00 71.50 184 PRO A CA 1
ATOM 1428 C C . PRO A 1 184 ? 7.179 16.456 -41.214 1.00 71.50 184 PRO A C 1
ATOM 1430 O O . PRO A 1 184 ? 6.665 16.803 -42.278 1.00 71.50 184 PRO A O 1
ATOM 1433 N N . LYS A 1 185 ? 8.031 17.232 -40.526 1.00 71.88 185 LYS A N 1
ATOM 1434 C CA . LYS A 1 185 ? 8.623 18.440 -41.107 1.00 71.88 185 LYS A CA 1
ATOM 1435 C C . LYS A 1 185 ? 9.170 18.053 -42.487 1.00 71.88 185 LYS A C 1
ATOM 1437 O O . LYS A 1 185 ? 9.771 16.974 -42.581 1.00 71.88 185 LYS A O 1
ATOM 1442 N N . PRO A 1 186 ? 8.956 18.871 -43.534 1.00 72.81 186 PRO A N 1
ATOM 1443 C CA . PRO A 1 186 ? 9.490 18.569 -44.853 1.00 72.81 186 PRO A CA 1
ATOM 1444 C C . PRO A 1 186 ? 10.984 18.259 -44.707 1.00 72.81 186 PRO A C 1
ATOM 1446 O O . PRO A 1 186 ? 11.672 18.963 -43.956 1.00 72.81 186 PRO A O 1
ATOM 1449 N N . PRO A 1 187 ? 11.474 17.165 -45.319 1.00 65.06 187 PRO A N 1
ATOM 1450 C CA . PRO A 1 187 ? 12.859 16.767 -45.158 1.00 65.06 187 PRO A CA 1
ATOM 1451 C C . PRO A 1 187 ? 13.747 17.950 -45.563 1.00 65.06 187 PRO A C 1
ATOM 1453 O O . PRO A 1 187 ? 13.506 18.543 -46.619 1.00 65.06 187 PRO A O 1
ATOM 1456 N N . PRO A 1 188 ? 14.752 18.326 -44.748 1.00 65.81 188 PRO A N 1
ATOM 1457 C CA . PRO A 1 18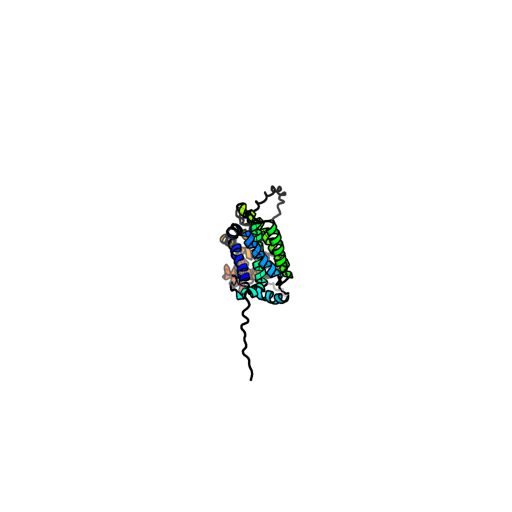8 ? 15.733 19.305 -45.187 1.00 65.81 188 PRO A CA 1
ATOM 1458 C C . PRO A 1 188 ? 16.340 18.810 -46.507 1.00 65.81 188 PRO A C 1
ATOM 1460 O O . PRO A 1 188 ? 16.482 17.590 -46.674 1.00 65.81 188 PRO A O 1
ATOM 1463 N N . PRO A 1 189 ? 16.676 19.711 -47.449 1.00 62.25 189 PRO A N 1
ATOM 1464 C CA . PRO A 1 189 ? 17.266 19.317 -48.718 1.00 62.25 189 PRO A CA 1
ATOM 1465 C C . PRO A 1 189 ? 18.435 18.383 -48.426 1.00 62.25 189 PRO A C 1
ATOM 1467 O O . PRO A 1 189 ? 19.343 18.722 -47.661 1.00 62.25 189 PRO A O 1
ATOM 1470 N N . VAL A 1 190 ? 18.352 17.165 -48.964 1.00 58.72 190 VAL A N 1
ATOM 1471 C CA . VAL A 1 190 ? 19.345 16.117 -48.748 1.00 58.72 190 VAL A CA 1
ATOM 1472 C C . VAL A 1 190 ? 20.638 16.597 -49.391 1.00 58.72 190 VAL A C 1
ATOM 1474 O O . VAL A 1 190 ? 20.908 16.334 -50.560 1.00 58.72 190 VAL A O 1
ATOM 1477 N N . MET A 1 191 ? 21.466 17.307 -48.625 1.00 57.78 191 MET A N 1
ATOM 1478 C CA . MET A 1 191 ? 22.876 17.419 -48.942 1.00 57.78 191 MET A CA 1
ATOM 1479 C C . MET A 1 191 ? 23.401 15.994 -48.872 1.00 57.78 191 MET A C 1
ATOM 1481 O O . MET A 1 191 ? 23.558 15.429 -47.787 1.00 57.78 191 MET A O 1
ATOM 1485 N N . ARG A 1 192 ? 23.583 15.381 -50.046 1.00 56.69 192 ARG A N 1
ATOM 1486 C CA . ARG A 1 192 ? 24.243 14.090 -50.211 1.00 56.69 192 ARG A CA 1
ATOM 1487 C C . ARG A 1 192 ? 25.591 14.189 -49.507 1.00 56.69 192 ARG A C 1
ATOM 1489 O O . ARG A 1 192 ? 26.551 14.713 -50.068 1.00 56.69 192 ARG A O 1
ATOM 1496 N N . LYS A 1 193 ? 25.659 13.731 -48.254 1.00 54.47 193 LYS A N 1
ATOM 1497 C CA . LYS A 1 193 ? 26.931 13.578 -47.557 1.00 54.47 193 LYS A CA 1
ATOM 1498 C C . LYS A 1 193 ? 27.730 12.608 -48.411 1.00 54.47 193 LYS A C 1
ATOM 1500 O O . LYS A 1 193 ? 27.295 11.473 -48.610 1.00 54.47 193 LYS A O 1
ATOM 1505 N N . ARG A 1 194 ? 28.838 13.092 -48.981 1.00 52.78 194 ARG A N 1
ATOM 1506 C CA . ARG A 1 194 ? 29.777 12.245 -49.717 1.00 52.78 194 ARG A CA 1
ATOM 1507 C C . ARG A 1 194 ? 30.062 11.017 -48.842 1.00 52.78 194 ARG A C 1
ATOM 1509 O O . ARG A 1 194 ? 30.324 11.206 -47.648 1.00 52.78 194 ARG A O 1
ATOM 1516 N N . PRO A 1 195 ? 29.952 9.789 -49.379 1.00 48.69 195 PRO A N 1
ATOM 1517 C CA . PRO A 1 195 ? 30.291 8.593 -48.626 1.00 48.69 195 PRO A CA 1
ATOM 1518 C C . PRO A 1 195 ? 31.692 8.769 -48.043 1.00 48.69 195 PRO A C 1
ATOM 1520 O O . PRO A 1 195 ? 32.613 9.160 -48.762 1.00 48.69 195 PRO A O 1
ATOM 1523 N N . ARG A 1 196 ? 31.848 8.538 -46.736 1.00 52.66 196 ARG A N 1
ATOM 1524 C CA . ARG A 1 196 ? 33.184 8.488 -46.141 1.00 52.66 196 ARG A CA 1
ATOM 1525 C C . ARG A 1 196 ? 33.906 7.322 -46.809 1.00 52.66 196 ARG A C 1
ATOM 1527 O O . ARG A 1 196 ? 33.382 6.208 -46.830 1.00 52.66 196 ARG A O 1
ATOM 1534 N N . LEU A 1 197 ? 35.070 7.592 -47.391 1.00 43.53 197 LEU A N 1
ATOM 1535 C CA . LEU A 1 197 ? 35.901 6.565 -48.009 1.00 43.53 197 LEU A CA 1
ATOM 1536 C C . LEU A 1 197 ? 36.138 5.453 -46.967 1.00 43.53 197 LEU A C 1
ATOM 1538 O O . LEU A 1 197 ? 36.630 5.732 -45.877 1.00 43.53 197 LEU A O 1
ATOM 1542 N N . GLY A 1 198 ? 35.683 4.228 -47.253 1.00 53.91 198 GLY A N 1
ATOM 1543 C CA . GLY A 1 198 ? 35.791 3.074 -46.345 1.00 53.91 198 GLY A CA 1
ATOM 1544 C C . GLY A 1 198 ? 34.511 2.614 -45.626 1.00 53.91 198 GLY A C 1
ATOM 1545 O O . GLY A 1 198 ? 34.527 1.549 -45.008 1.00 53.91 198 GLY A O 1
ATOM 1546 N N . THR A 1 199 ? 33.375 3.321 -45.710 1.00 55.41 199 THR A N 1
ATOM 1547 C CA . THR A 1 199 ? 32.109 2.785 -45.167 1.00 55.41 199 THR A CA 1
ATOM 1548 C C . TH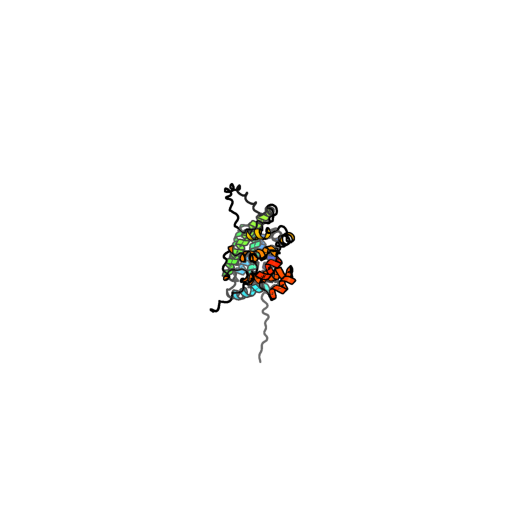R A 1 199 ? 31.488 1.799 -46.152 1.00 55.41 199 THR A C 1
ATOM 1550 O O . THR A 1 199 ? 30.900 2.217 -47.150 1.00 55.41 199 THR A O 1
ATOM 1553 N N . LYS A 1 200 ? 31.609 0.492 -45.873 1.00 59.47 200 LYS A N 1
ATOM 1554 C CA . LYS A 1 200 ? 30.876 -0.551 -46.607 1.00 59.47 200 LYS A CA 1
ATOM 1555 C C . LYS A 1 200 ? 29.381 -0.240 -46.539 1.00 59.47 200 LYS A C 1
ATOM 1557 O O . LYS A 1 200 ? 28.851 -0.021 -45.448 1.00 59.47 200 LYS A O 1
ATOM 1562 N N . GLN A 1 201 ? 28.723 -0.175 -47.696 1.00 60.69 201 GLN A N 1
ATOM 1563 C CA . GLN A 1 201 ? 27.272 -0.047 -47.714 1.00 60.69 201 GLN A CA 1
ATOM 1564 C C . GLN A 1 201 ? 26.654 -1.293 -47.061 1.00 60.69 201 GLN A C 1
ATOM 1566 O O . GLN A 1 201 ? 27.192 -2.385 -47.245 1.00 60.69 201 GLN A O 1
ATOM 1571 N N . PRO A 1 202 ? 25.562 -1.150 -46.290 1.00 62.09 202 PRO A N 1
ATOM 1572 C CA . PRO A 1 202 ? 24.870 -2.302 -45.727 1.00 62.09 202 PRO A CA 1
ATOM 1573 C C . PRO A 1 202 ? 24.404 -3.202 -46.874 1.00 62.09 202 PRO A C 1
ATOM 1575 O O . PRO A 1 202 ? 23.699 -2.718 -47.762 1.00 62.09 202 PRO A O 1
ATOM 1578 N N . ALA A 1 203 ? 24.771 -4.486 -46.848 1.00 64.62 203 ALA A N 1
ATOM 1579 C CA . ALA A 1 203 ? 24.365 -5.449 -47.875 1.00 64.62 203 ALA A CA 1
ATOM 1580 C C . ALA A 1 203 ? 22.845 -5.706 -47.866 1.00 64.62 203 ALA A C 1
ATOM 1582 O O . ALA A 1 203 ? 22.279 -6.202 -48.838 1.00 64.62 203 ALA A O 1
ATOM 1583 N N . VAL A 1 204 ? 22.165 -5.349 -46.768 1.00 67.06 204 VAL A N 1
ATOM 1584 C CA . VAL A 1 204 ? 20.727 -5.563 -46.588 1.00 67.06 204 VAL A CA 1
ATOM 1585 C C . VAL A 1 204 ? 19.902 -4.432 -47.236 1.00 67.06 204 VAL A C 1
ATOM 1587 O O . VAL A 1 204 ? 20.076 -3.250 -46.878 1.00 67.06 204 VAL A O 1
ATOM 1590 N N . PRO A 1 205 ? 18.954 -4.766 -48.143 1.00 74.62 205 PRO A N 1
ATOM 1591 C CA . PRO A 1 205 ? 17.995 -3.816 -48.704 1.00 74.62 205 PRO A CA 1
ATOM 1592 C C . PRO A 1 205 ? 17.212 -3.078 -47.611 1.00 74.62 205 PRO A C 1
ATOM 1594 O O . PRO A 1 205 ? 16.906 -3.678 -46.580 1.00 74.62 205 PRO A O 1
ATOM 1597 N N . PRO A 1 206 ? 16.841 -1.800 -47.815 1.00 69.69 206 PRO A N 1
ATOM 1598 C CA . PRO A 1 206 ? 16.215 -0.965 -46.784 1.00 69.69 206 PRO A CA 1
ATOM 1599 C C . PRO A 1 206 ? 14.934 -1.563 -46.185 1.00 69.69 206 PRO A C 1
ATOM 1601 O O . PRO A 1 206 ? 14.659 -1.332 -45.012 1.00 69.69 206 PRO A O 1
ATOM 1604 N N . GLU A 1 207 ? 14.199 -2.362 -46.958 1.00 72.19 207 GLU A N 1
ATOM 1605 C CA . GLU A 1 207 ? 12.953 -3.027 -46.555 1.00 72.19 207 GLU A CA 1
ATOM 1606 C C . GLU A 1 207 ? 13.151 -4.127 -45.506 1.00 72.19 207 GLU A C 1
ATOM 1608 O O . GLU A 1 207 ? 12.248 -4.403 -44.723 1.00 72.19 207 GLU A O 1
ATOM 1613 N N . LYS A 1 208 ? 14.338 -4.744 -45.468 1.00 73.38 208 LYS A N 1
ATOM 1614 C CA . LYS A 1 208 ? 14.668 -5.855 -44.562 1.00 73.38 208 LYS A CA 1
ATOM 1615 C C . LYS A 1 208 ? 15.593 -5.433 -43.421 1.00 73.38 208 LYS A C 1
ATOM 1617 O O . LYS A 1 208 ? 16.106 -6.285 -42.702 1.00 73.38 208 LYS A O 1
ATOM 1622 N N . ARG A 1 209 ? 15.839 -4.128 -43.264 1.00 80.00 209 ARG A N 1
ATOM 1623 C CA . ARG A 1 209 ? 16.750 -3.625 -42.234 1.00 80.00 209 ARG A CA 1
ATOM 1624 C C . ARG A 1 209 ? 16.121 -3.721 -40.856 1.00 80.00 209 ARG A C 1
ATOM 1626 O O . ARG A 1 209 ? 15.058 -3.154 -40.607 1.00 80.00 209 ARG A O 1
ATOM 1633 N N . VAL A 1 210 ? 16.832 -4.371 -39.948 1.00 78.62 210 VAL A N 1
ATOM 1634 C CA . VAL A 1 210 ? 16.445 -4.451 -38.540 1.00 78.62 210 VAL A CA 1
ATOM 1635 C C . VAL A 1 210 ? 16.907 -3.181 -37.828 1.00 78.62 210 VAL A C 1
ATOM 1637 O O . VAL A 1 210 ? 18.036 -2.730 -38.036 1.00 78.62 210 VAL A O 1
ATOM 1640 N N . LYS A 1 211 ? 16.019 -2.599 -37.012 1.00 81.81 211 LYS A N 1
ATOM 1641 C CA . LYS A 1 211 ? 16.297 -1.438 -36.155 1.00 81.81 211 LYS A CA 1
ATOM 1642 C C . LYS A 1 211 ? 16.198 -1.867 -34.695 1.00 81.81 211 LYS A C 1
ATOM 1644 O O . LYS A 1 211 ? 15.111 -2.174 -34.218 1.00 81.81 211 LYS A O 1
ATOM 1649 N N . LEU A 1 212 ? 17.332 -1.891 -34.012 1.00 78.56 212 LEU A N 1
ATOM 1650 C CA . LEU A 1 212 ? 17.515 -2.287 -32.619 1.00 78.56 212 LEU A CA 1
ATOM 1651 C C . LEU A 1 212 ? 17.629 -1.075 -31.675 1.00 78.56 212 LEU A C 1
ATOM 1653 O O . LEU A 1 212 ? 17.716 -1.241 -30.462 1.00 78.56 212 LEU A O 1
ATOM 1657 N N . GLY A 1 213 ? 17.609 0.148 -32.221 1.00 78.44 213 GLY A N 1
ATOM 1658 C CA . GLY A 1 213 ? 17.494 1.404 -31.469 1.00 78.44 213 GLY A CA 1
ATOM 1659 C C . GLY A 1 213 ? 18.820 2.127 -31.212 1.00 78.44 213 GLY A C 1
ATOM 1660 O O . GLY A 1 213 ? 18.808 3.325 -30.936 1.00 78.44 213 GLY A O 1
ATOM 1661 N N . ASN A 1 214 ? 19.959 1.445 -31.373 1.00 86.06 214 ASN A N 1
ATOM 1662 C CA . ASN A 1 214 ? 21.295 2.049 -31.359 1.00 86.06 214 ASN A CA 1
ATOM 1663 C C . ASN A 1 214 ? 21.885 2.029 -32.785 1.00 86.06 214 ASN A C 1
ATOM 1665 O O . ASN A 1 214 ? 21.915 0.957 -33.392 1.00 86.06 214 ASN A O 1
ATOM 1669 N N . PRO A 1 215 ? 22.400 3.160 -33.315 1.00 81.31 215 PRO A N 1
ATOM 1670 C CA . PRO A 1 215 ? 22.930 3.236 -34.680 1.00 81.31 215 PRO A CA 1
ATOM 1671 C C . PRO A 1 215 ? 24.058 2.238 -34.986 1.00 81.31 215 PRO A C 1
ATOM 1673 O O . PRO A 1 215 ? 24.152 1.772 -36.121 1.00 81.31 215 PRO A O 1
ATOM 1676 N N . GLU A 1 216 ? 24.897 1.879 -34.009 1.00 82.00 216 GLU A N 1
ATOM 1677 C CA . GLU A 1 216 ? 25.971 0.897 -34.231 1.00 82.00 216 GLU A CA 1
ATOM 1678 C C . GLU A 1 216 ? 25.445 -0.544 -34.241 1.00 82.00 216 GLU A C 1
ATOM 1680 O O . GLU A 1 216 ? 25.924 -1.373 -35.014 1.00 82.00 216 GLU A O 1
ATOM 1685 N N . LEU A 1 217 ? 24.406 -0.839 -33.455 1.00 80.69 217 LEU A N 1
ATOM 1686 C CA . LEU A 1 217 ? 23.751 -2.150 -33.487 1.00 80.69 217 LEU A CA 1
ATOM 1687 C C . LEU A 1 217 ? 22.968 -2.334 -34.789 1.00 80.69 217 LEU A C 1
ATOM 1689 O O . LEU A 1 217 ? 23.086 -3.376 -35.428 1.00 80.69 217 LEU A O 1
ATOM 1693 N N . ASP A 1 218 ? 22.265 -1.293 -35.240 1.00 83.25 218 ASP A N 1
ATOM 1694 C CA . ASP A 1 218 ? 21.597 -1.271 -36.544 1.00 83.25 218 ASP A CA 1
ATOM 1695 C C . ASP A 1 218 ? 22.608 -1.483 -37.681 1.00 83.25 218 ASP A C 1
ATOM 1697 O O . ASP A 1 218 ? 22.321 -2.167 -38.662 1.00 83.25 218 ASP A O 1
ATOM 1701 N N . ARG A 1 219 ? 23.817 -0.924 -37.569 1.00 83.56 219 ARG A N 1
ATOM 1702 C CA . ARG A 1 219 ? 24.880 -1.125 -38.559 1.00 83.56 219 ARG A CA 1
ATOM 1703 C C . ARG A 1 219 ? 25.387 -2.566 -38.579 1.00 83.56 219 ARG A C 1
ATOM 1705 O O . ARG A 1 219 ? 25.509 -3.137 -39.661 1.00 83.56 219 ARG A O 1
ATOM 1712 N N . LEU A 1 220 ? 25.706 -3.131 -37.413 1.00 81.50 220 LEU A N 1
ATOM 1713 C CA . LEU A 1 220 ? 26.246 -4.489 -37.297 1.00 81.50 220 LEU A CA 1
ATOM 1714 C C . LEU A 1 220 ? 25.235 -5.535 -37.767 1.00 81.50 220 LEU A C 1
ATOM 1716 O O . LEU A 1 220 ? 25.591 -6.444 -38.513 1.00 81.50 220 LEU A O 1
ATOM 1720 N N . TRP A 1 221 ? 23.968 -5.363 -37.395 1.00 81.06 221 TRP A N 1
ATOM 1721 C CA . TRP A 1 221 ? 22.909 -6.307 -37.740 1.00 81.06 221 TRP A CA 1
ATOM 1722 C C . TRP A 1 221 ? 22.553 -6.302 -39.230 1.00 81.06 221 TRP A C 1
ATOM 1724 O O . TRP A 1 221 ? 22.054 -7.289 -39.759 1.00 81.06 221 TRP A O 1
ATOM 1734 N N . ASN A 1 222 ? 22.832 -5.198 -39.925 1.00 83.62 222 ASN A N 1
ATOM 1735 C CA . ASN A 1 222 ? 22.556 -5.044 -41.353 1.00 83.62 222 ASN A CA 1
ATOM 1736 C C . ASN A 1 222 ? 23.821 -5.184 -42.227 1.00 83.62 222 ASN A C 1
ATOM 1738 O O . ASN A 1 222 ? 23.818 -4.754 -43.385 1.00 83.62 222 ASN A O 1
ATOM 1742 N N . LEU A 1 223 ? 24.910 -5.754 -41.688 1.00 79.12 223 LEU A N 1
ATOM 1743 C CA . LEU A 1 223 ? 26.174 -5.926 -42.411 1.00 79.12 223 LEU A CA 1
ATOM 1744 C C . LEU A 1 223 ? 26.072 -6.984 -43.521 1.00 79.12 223 LEU A C 1
ATOM 1746 O O . LEU A 1 223 ? 26.603 -6.771 -44.607 1.00 79.12 223 LEU A O 1
ATOM 1750 N N . SER A 1 224 ? 25.357 -8.081 -43.268 1.00 74.94 224 SER A N 1
ATOM 1751 C CA . SER A 1 224 ? 25.091 -9.163 -44.222 1.00 74.94 224 SER A CA 1
ATOM 1752 C C . SER A 1 224 ? 23.646 -9.638 -44.108 1.00 74.94 224 SER A C 1
ATOM 1754 O O . SER A 1 224 ? 23.054 -9.557 -43.036 1.00 74.94 224 SER A O 1
ATOM 1756 N N . VAL A 1 225 ? 23.083 -10.148 -45.206 1.00 72.44 225 VAL A N 1
ATOM 1757 C CA . VAL A 1 225 ? 21.710 -10.690 -45.225 1.00 72.44 225 VAL A CA 1
ATOM 1758 C C . VAL A 1 225 ? 21.626 -12.024 -44.477 1.00 72.44 225 VAL A C 1
ATOM 1760 O O . VAL A 1 225 ? 20.633 -12.288 -43.810 1.00 72.44 225 VAL A O 1
ATOM 1763 N N . ASP A 1 226 ? 22.674 -12.844 -44.573 1.00 74.00 226 ASP A N 1
ATOM 1764 C CA . ASP A 1 226 ? 22.794 -14.137 -43.896 1.00 74.00 226 ASP A CA 1
ATOM 1765 C C . ASP A 1 226 ? 24.262 -14.433 -43.527 1.00 74.00 226 ASP A C 1
ATOM 1767 O O . ASP A 1 226 ? 25.184 -13.988 -44.219 1.00 74.00 226 ASP A O 1
ATOM 1771 N N . ASN A 1 227 ? 24.492 -15.231 -42.483 1.00 74.19 227 ASN A N 1
ATOM 1772 C CA . ASN A 1 227 ? 25.826 -15.666 -42.059 1.00 74.19 227 ASN A CA 1
ATOM 1773 C C . ASN A 1 227 ? 26.528 -16.495 -43.145 1.00 74.19 227 ASN A C 1
ATOM 1775 O O . ASN A 1 227 ? 27.742 -16.425 -43.295 1.00 74.19 227 ASN A O 1
ATOM 1779 N N . ALA A 1 228 ? 25.783 -17.252 -43.956 1.00 73.62 228 ALA A N 1
ATOM 1780 C CA . ALA A 1 228 ? 26.381 -17.968 -45.080 1.00 73.62 228 ALA A CA 1
ATOM 1781 C C . ALA A 1 228 ? 26.814 -17.016 -46.209 1.00 73.62 228 ALA A C 1
ATOM 1783 O O . ALA A 1 228 ? 27.797 -17.280 -46.899 1.00 73.62 228 ALA A O 1
ATOM 1784 N N . SER A 1 229 ? 26.104 -15.898 -46.398 1.00 70.69 229 SER A N 1
ATOM 1785 C CA . SER A 1 229 ? 26.455 -14.892 -47.410 1.00 70.69 229 SER A CA 1
ATOM 1786 C C . SER A 1 229 ? 27.711 -14.101 -47.035 1.00 70.69 229 SER A C 1
ATOM 1788 O O . SER A 1 229 ? 28.542 -13.846 -47.905 1.00 70.69 229 SER A O 1
ATOM 1790 N N . SER A 1 230 ? 27.920 -13.809 -45.745 1.00 68.31 230 SER A N 1
ATOM 1791 C CA . SER A 1 230 ? 29.127 -13.118 -45.269 1.00 68.31 230 SER A CA 1
ATOM 1792 C C . SER A 1 230 ? 30.398 -13.958 -45.406 1.00 68.31 230 SER A C 1
ATOM 1794 O O . SER A 1 230 ? 31.477 -13.400 -45.572 1.00 68.31 230 SER A O 1
ATOM 1796 N N . LEU A 1 231 ? 30.275 -15.288 -45.391 1.00 69.00 231 LEU A N 1
ATOM 1797 C CA . LEU A 1 231 ? 31.385 -16.214 -45.640 1.00 69.00 231 LEU A CA 1
ATOM 1798 C C . LEU A 1 231 ? 31.678 -16.416 -47.135 1.00 69.00 231 LEU A C 1
ATOM 1800 O O . LEU A 1 231 ? 32.766 -16.860 -47.494 1.00 69.00 231 LEU A O 1
ATOM 1804 N N . ARG A 1 232 ? 30.712 -16.117 -48.014 1.00 66.50 232 ARG A N 1
ATOM 1805 C CA . ARG A 1 232 ? 30.863 -16.230 -49.476 1.00 66.50 232 ARG A CA 1
ATOM 1806 C C . ARG A 1 232 ? 31.438 -14.965 -50.094 1.00 66.50 232 ARG A C 1
ATOM 1808 O O . ARG A 1 232 ? 32.194 -15.051 -51.061 1.00 66.50 232 ARG A O 1
ATOM 1815 N N . GLU A 1 233 ? 31.109 -13.802 -49.537 1.00 58.56 233 GLU A N 1
ATOM 1816 C CA . GLU A 1 233 ? 31.756 -12.549 -49.905 1.00 58.56 233 GLU A CA 1
ATOM 1817 C C . GLU A 1 233 ? 33.199 -12.564 -49.401 1.00 58.56 233 GLU A C 1
ATOM 1819 O O . GLU A 1 233 ? 33.498 -12.176 -48.275 1.00 58.56 233 GLU A O 1
ATOM 1824 N N . LYS A 1 234 ? 34.091 -12.977 -50.305 1.00 57.28 234 LYS A N 1
ATOM 1825 C CA . LYS A 1 234 ? 35.538 -13.122 -50.142 1.00 57.28 234 LYS A CA 1
ATOM 1826 C C . LYS A 1 234 ? 35.982 -14.482 -49.584 1.00 57.28 234 LYS A C 1
ATOM 1828 O O . LYS A 1 234 ? 36.686 -14.552 -48.579 1.00 57.28 234 LYS A O 1
ATOM 1833 N N . LYS A 1 235 ? 35.890 -15.513 -50.433 1.00 51.91 235 LYS A N 1
ATOM 1834 C CA . LYS A 1 235 ? 37.176 -16.064 -50.895 1.00 51.91 235 LYS A CA 1
ATOM 1835 C C . LYS A 1 235 ? 37.857 -14.864 -51.544 1.00 51.91 235 LYS A C 1
ATOM 1837 O O . LYS A 1 235 ? 37.473 -14.498 -52.651 1.00 51.91 235 LYS A O 1
ATOM 1842 N N . ALA A 1 236 ? 38.624 -14.100 -50.754 1.00 53.28 236 ALA A N 1
ATOM 1843 C CA . ALA A 1 236 ? 39.380 -12.965 -51.265 1.00 53.28 236 ALA A CA 1
ATOM 1844 C C . ALA A 1 236 ? 39.979 -13.469 -52.566 1.00 53.28 236 ALA A C 1
ATOM 1846 O O . ALA A 1 236 ? 40.514 -14.578 -52.528 1.00 53.28 236 ALA A O 1
ATOM 1847 N N . GLU A 1 237 ? 39.743 -12.774 -53.683 1.00 55.28 237 GLU A N 1
ATOM 1848 C CA . GLU A 1 237 ? 40.449 -13.059 -54.930 1.00 55.28 237 GLU A CA 1
ATOM 1849 C C . GLU A 1 237 ? 41.878 -13.352 -54.503 1.00 55.28 237 GLU A C 1
ATOM 1851 O O . GLU A 1 237 ? 42.523 -12.477 -53.921 1.00 55.28 237 GLU A O 1
ATOM 1856 N N . GLU A 1 238 ? 42.273 -14.628 -54.549 1.00 57.25 238 GLU A N 1
ATOM 1857 C CA . GLU A 1 238 ? 43.583 -15.031 -54.068 1.00 57.25 238 GLU A CA 1
ATOM 1858 C C . GLU A 1 238 ? 44.490 -14.271 -55.013 1.00 57.25 238 GLU A C 1
ATOM 1860 O O . GLU A 1 238 ? 44.483 -14.579 -56.205 1.00 57.25 238 GLU A O 1
ATOM 1865 N N . THR A 1 239 ? 45.107 -13.180 -54.536 1.00 64.06 239 THR A N 1
ATOM 1866 C CA . THR A 1 239 ? 45.925 -12.326 -55.388 1.00 64.06 239 THR A CA 1
ATOM 1867 C C . THR A 1 239 ? 46.883 -13.269 -56.078 1.00 64.06 239 THR A C 1
ATOM 1869 O O . THR A 1 239 ? 47.644 -13.958 -55.396 1.00 64.06 239 THR A O 1
ATOM 1872 N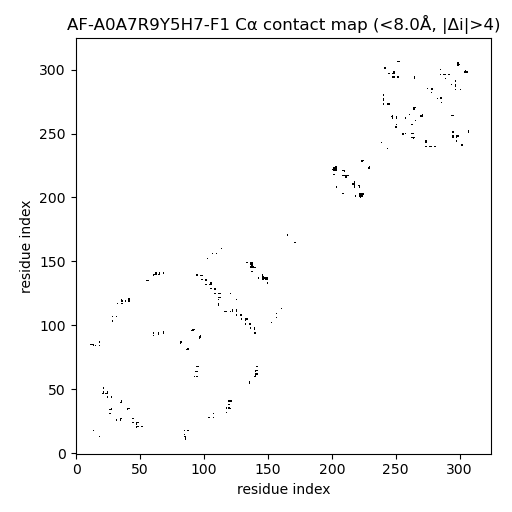 N . SER A 1 240 ? 46.751 -13.392 -57.400 1.00 66.88 240 SER A N 1
ATOM 1873 C CA . SER A 1 240 ? 47.507 -14.395 -58.135 1.00 66.88 240 SER A CA 1
ATOM 1874 C C . SER A 1 240 ? 48.983 -14.175 -57.837 1.00 66.88 240 SER A C 1
ATOM 1876 O O . SER A 1 240 ? 49.424 -13.029 -57.702 1.00 66.88 240 SER A O 1
ATOM 1878 N N . MET A 1 241 ? 49.744 -15.260 -57.705 1.00 68.62 241 MET A N 1
ATOM 1879 C CA . MET A 1 241 ? 51.180 -15.187 -57.435 1.00 68.62 241 MET A CA 1
ATOM 1880 C C . MET A 1 241 ? 51.877 -14.240 -58.426 1.00 68.62 241 MET A C 1
ATOM 1882 O O . MET A 1 241 ? 52.706 -13.435 -58.011 1.00 68.62 241 MET A O 1
ATOM 1886 N N . ALA A 1 242 ? 51.425 -14.223 -59.685 1.00 69.88 242 ALA A N 1
ATOM 1887 C CA . ALA A 1 242 ? 51.889 -13.283 -60.700 1.00 69.88 242 ALA A CA 1
ATOM 1888 C C . ALA A 1 242 ? 51.636 -11.808 -60.347 1.00 69.88 242 ALA A C 1
ATOM 1890 O O . ALA A 1 242 ? 52.546 -10.991 -60.422 1.00 69.88 242 ALA A O 1
ATOM 1891 N N . THR A 1 243 ? 50.429 -11.467 -59.895 1.00 76.94 243 THR A N 1
ATOM 1892 C CA . THR A 1 243 ? 50.067 -10.091 -59.519 1.00 76.94 243 THR A CA 1
ATOM 1893 C C . THR A 1 243 ? 50.797 -9.624 -58.260 1.00 76.94 243 THR A C 1
ATOM 1895 O O . THR A 1 243 ? 51.080 -8.440 -58.115 1.00 76.94 243 THR A O 1
ATOM 1898 N N . PHE A 1 244 ? 51.103 -10.535 -57.332 1.00 78.25 244 PHE A N 1
ATOM 1899 C CA . PHE A 1 244 ? 51.822 -10.189 -56.105 1.00 78.25 244 PHE A CA 1
ATOM 1900 C C . PHE A 1 244 ? 53.327 -9.987 -56.325 1.00 78.25 244 PHE A C 1
ATOM 1902 O O . PHE A 1 244 ? 53.929 -9.181 -55.624 1.00 78.25 244 PHE A O 1
ATOM 1909 N N . LEU A 1 245 ? 53.928 -10.712 -57.274 1.00 76.56 245 LEU A N 1
ATOM 1910 C CA . LEU A 1 245 ? 55.361 -10.626 -57.584 1.00 76.56 245 LEU A CA 1
ATOM 1911 C C . LEU A 1 245 ? 55.695 -9.580 -58.656 1.00 76.56 245 LEU A C 1
ATOM 1913 O O . LEU A 1 245 ? 56.861 -9.234 -58.802 1.00 76.56 245 LEU A O 1
ATOM 1917 N N . GLN A 1 246 ? 54.697 -9.050 -59.367 1.00 74.44 246 GLN A N 1
ATOM 1918 C CA . GLN A 1 246 ? 54.875 -8.014 -60.387 1.00 74.44 246 GLN A CA 1
ATOM 1919 C C . GLN A 1 246 ? 55.698 -6.798 -59.915 1.00 74.44 246 GLN A C 1
ATOM 1921 O O . GLN A 1 246 ? 56.604 -6.404 -60.639 1.00 74.44 246 GLN A O 1
ATOM 1926 N N . PRO A 1 247 ? 55.521 -6.269 -58.691 1.00 74.00 247 PRO A N 1
ATOM 1927 C CA . PRO A 1 247 ? 56.343 -5.154 -58.227 1.00 74.00 247 PRO A CA 1
ATOM 1928 C C . PRO A 1 247 ? 57.836 -5.493 -58.054 1.00 74.00 247 PRO A C 1
ATOM 1930 O O . PRO A 1 247 ? 58.670 -4.600 -58.105 1.00 74.00 247 PRO A O 1
ATOM 1933 N N . VAL A 1 248 ? 58.194 -6.773 -57.875 1.00 71.31 248 VAL A N 1
ATOM 1934 C CA . VAL A 1 248 ? 59.606 -7.206 -57.866 1.00 71.31 248 VAL A CA 1
ATOM 1935 C C . VAL A 1 248 ? 60.201 -7.106 -59.266 1.00 71.31 248 VAL A C 1
ATOM 1937 O O . VAL A 1 248 ? 61.376 -6.797 -59.396 1.00 71.31 248 VAL A O 1
ATOM 1940 N N . LEU A 1 249 ? 59.395 -7.354 -60.302 1.00 66.81 249 LEU A N 1
ATOM 1941 C CA . LEU A 1 249 ? 59.803 -7.177 -61.693 1.00 66.81 249 LEU A CA 1
ATOM 1942 C C . LEU A 1 249 ? 59.937 -5.687 -62.042 1.00 66.81 249 LEU A C 1
ATOM 1944 O O . LEU A 1 249 ? 60.890 -5.308 -62.713 1.00 66.81 249 LEU A O 1
ATOM 1948 N N . ASP A 1 250 ? 59.029 -4.848 -61.539 1.00 71.81 250 ASP A N 1
ATOM 1949 C CA . ASP A 1 250 ? 59.068 -3.396 -61.748 1.00 71.81 250 ASP A CA 1
ATOM 1950 C C . ASP A 1 250 ? 60.286 -2.750 -61.043 1.00 71.81 250 ASP A C 1
ATOM 1952 O O . ASP A 1 250 ? 60.934 -1.873 -61.607 1.00 71.81 250 ASP A O 1
ATOM 1956 N N . ASP A 1 251 ? 60.667 -3.233 -59.850 1.00 67.44 251 ASP A N 1
ATOM 1957 C CA . ASP A 1 251 ? 61.880 -2.807 -59.123 1.00 67.44 251 ASP A CA 1
ATOM 1958 C C . ASP A 1 251 ? 63.196 -3.206 -59.838 1.00 67.44 251 ASP A C 1
ATOM 1960 O O . ASP A 1 251 ? 64.273 -2.697 -59.495 1.00 67.44 251 ASP A O 1
ATOM 1964 N N . MET A 1 252 ? 63.130 -4.138 -60.799 1.00 62.38 252 MET A N 1
ATOM 1965 C CA . MET A 1 252 ? 64.266 -4.561 -61.627 1.00 62.38 252 MET A CA 1
ATOM 1966 C C . MET A 1 252 ? 64.460 -3.684 -62.874 1.00 62.38 252 MET A C 1
ATOM 1968 O O . MET A 1 252 ? 65.525 -3.767 -63.484 1.00 62.38 252 MET A O 1
ATOM 1972 N N . ASP A 1 253 ? 63.486 -2.848 -63.253 1.00 68.75 253 ASP A N 1
ATOM 1973 C CA . ASP A 1 253 ? 63.589 -1.977 -64.428 1.00 68.75 253 ASP A CA 1
ATOM 1974 C C . ASP A 1 253 ? 64.540 -0.786 -64.153 1.00 68.75 253 ASP A C 1
ATOM 1976 O O . ASP A 1 253 ? 64.294 0.006 -63.232 1.00 68.75 253 ASP A O 1
ATOM 1980 N N . PRO A 1 254 ? 65.634 -0.615 -64.925 1.00 57.81 254 PRO A N 1
ATOM 1981 C CA . PRO A 1 254 ? 66.573 0.494 -64.746 1.00 57.81 254 PRO A CA 1
ATOM 1982 C C . PRO A 1 254 ? 65.947 1.889 -64.933 1.00 57.81 254 PRO A C 1
ATOM 1984 O O . PRO A 1 254 ? 66.535 2.872 -64.472 1.00 57.81 254 PRO A O 1
ATOM 1987 N N . GLU A 1 255 ? 64.765 2.010 -65.551 1.00 54.06 255 GLU A N 1
ATOM 1988 C CA . GLU A 1 255 ? 64.040 3.286 -65.667 1.00 54.06 255 GLU A CA 1
ATOM 1989 C C . GLU A 1 255 ? 63.358 3.729 -64.362 1.00 54.06 255 GLU A C 1
ATOM 1991 O O . GLU A 1 255 ? 63.093 4.919 -64.179 1.00 54.06 255 GLU A O 1
ATOM 1996 N N . ALA A 1 256 ? 63.116 2.810 -63.421 1.00 59.19 256 ALA A N 1
ATOM 1997 C CA . ALA A 1 256 ? 62.380 3.106 -62.193 1.00 59.19 256 ALA A CA 1
ATOM 1998 C C . ALA A 1 256 ? 63.184 3.952 -61.181 1.00 59.19 256 ALA A C 1
ATOM 2000 O O . ALA A 1 256 ? 62.594 4.542 -60.276 1.00 59.19 256 ALA A O 1
ATOM 2001 N N . GLN A 1 257 ? 64.516 4.035 -61.329 1.00 55.06 257 GLN A N 1
ATOM 2002 C CA . GLN A 1 257 ? 65.434 4.802 -60.463 1.00 55.06 257 GLN A CA 1
ATOM 2003 C C . GLN A 1 257 ? 65.188 4.600 -58.951 1.00 55.06 257 GLN A C 1
ATOM 2005 O O . GLN A 1 257 ? 65.327 5.525 -58.150 1.00 55.06 257 GLN A O 1
ATOM 2010 N N . ILE A 1 258 ? 64.822 3.380 -58.546 1.00 57.44 258 ILE A N 1
ATOM 2011 C CA . ILE A 1 258 ? 64.563 3.040 -57.144 1.00 57.44 258 ILE A CA 1
ATOM 2012 C C . ILE A 1 258 ? 65.890 2.706 -56.456 1.00 57.44 258 ILE A C 1
ATOM 2014 O O . ILE A 1 258 ? 66.608 1.787 -56.858 1.00 57.44 258 ILE A O 1
ATOM 2018 N N . GLU A 1 259 ? 66.210 3.446 -55.393 1.00 55.75 259 GLU A N 1
ATOM 2019 C CA . GLU A 1 259 ? 67.383 3.183 -54.559 1.00 55.75 259 GLU A CA 1
ATOM 2020 C C . GLU A 1 259 ? 67.310 1.776 -53.942 1.00 55.75 259 GLU A C 1
ATOM 2022 O O . GLU A 1 259 ? 66.265 1.340 -53.453 1.00 55.75 259 GLU A O 1
ATOM 2027 N N . GLU A 1 260 ? 68.441 1.068 -53.900 1.00 60.28 260 GLU A N 1
ATOM 2028 C CA . GLU A 1 260 ? 68.509 -0.332 -53.453 1.00 60.28 260 GLU A CA 1
ATOM 2029 C C . GLU A 1 260 ? 67.940 -0.561 -52.047 1.00 60.28 260 GLU A C 1
ATOM 2031 O O . GLU A 1 260 ? 67.374 -1.619 -51.775 1.00 60.28 260 GLU A O 1
ATOM 2036 N N . ALA A 1 261 ? 68.028 0.442 -51.170 1.00 58.78 261 ALA A N 1
ATOM 2037 C CA . ALA A 1 261 ? 67.490 0.398 -49.813 1.00 58.78 261 ALA A CA 1
ATOM 2038 C C . ALA A 1 261 ? 65.957 0.250 -49.760 1.00 58.78 261 ALA A C 1
ATOM 2040 O O . ALA A 1 261 ? 65.439 -0.282 -48.778 1.00 58.78 261 ALA A O 1
ATOM 2041 N N . TYR A 1 262 ? 65.241 0.680 -50.804 1.00 60.09 262 TYR A N 1
ATOM 2042 C CA . TYR A 1 262 ? 63.776 0.665 -50.866 1.00 60.09 262 TYR A CA 1
ATOM 2043 C C . TYR A 1 262 ? 63.204 -0.427 -51.774 1.00 60.09 262 TYR A C 1
ATOM 2045 O O . TYR A 1 262 ? 61.984 -0.552 -51.868 1.00 60.09 262 TYR A O 1
ATOM 2053 N N . LYS A 1 263 ? 64.059 -1.249 -52.393 1.00 67.31 263 LYS A N 1
ATOM 2054 C CA . LYS A 1 263 ? 63.616 -2.404 -53.180 1.00 67.31 263 LYS A CA 1
ATOM 2055 C C . LYS A 1 263 ? 62.858 -3.395 -52.301 1.00 67.31 263 LYS A C 1
ATOM 2057 O O . LYS A 1 263 ? 63.292 -3.725 -51.193 1.00 67.31 263 LYS A O 1
ATOM 2062 N N . GLN A 1 264 ? 61.764 -3.948 -52.813 1.00 66.06 264 GLN A N 1
ATOM 2063 C CA . GLN A 1 264 ? 60.877 -4.839 -52.054 1.00 66.06 264 GLN A CA 1
ATOM 2064 C C . GLN A 1 264 ? 61.540 -6.160 -51.636 1.00 66.06 264 GLN A C 1
ATOM 2066 O O . GLN A 1 264 ? 61.080 -6.814 -50.698 1.00 66.06 264 GLN A O 1
ATOM 2071 N N . LYS A 1 265 ? 62.679 -6.514 -52.249 1.00 63.72 265 LYS A N 1
ATOM 2072 C CA . LYS A 1 265 ? 63.549 -7.616 -51.805 1.00 63.72 265 LYS A CA 1
ATOM 2073 C C . LYS A 1 265 ? 64.095 -7.439 -50.385 1.00 63.72 265 LYS A C 1
ATOM 2075 O O . LYS A 1 265 ? 64.347 -8.431 -49.706 1.00 63.72 265 LYS A O 1
ATOM 2080 N N . ASN A 1 266 ? 64.243 -6.195 -49.926 1.00 65.62 266 ASN A N 1
ATOM 2081 C CA . ASN A 1 266 ? 64.760 -5.875 -48.596 1.00 65.62 266 ASN A CA 1
ATOM 2082 C C . ASN A 1 266 ? 63.658 -5.839 -47.522 1.00 65.62 266 ASN A C 1
ATOM 2084 O O . ASN A 1 266 ? 63.962 -5.894 -46.325 1.00 65.62 266 ASN A O 1
ATOM 2088 N N . ASP A 1 267 ? 62.376 -5.814 -47.914 1.00 76.69 267 ASP A N 1
ATOM 2089 C CA . ASP A 1 267 ? 61.267 -5.940 -46.969 1.00 76.69 267 ASP A CA 1
ATOM 2090 C C . ASP A 1 267 ? 61.058 -7.408 -46.570 1.00 76.69 267 ASP A C 1
ATOM 2092 O O . ASP A 1 267 ? 60.449 -8.219 -47.272 1.00 76.69 267 ASP A O 1
ATOM 2096 N N . LYS A 1 268 ? 61.516 -7.737 -45.359 1.00 75.00 268 LYS A N 1
ATOM 2097 C CA . LYS A 1 268 ? 61.387 -9.068 -44.747 1.00 75.00 268 LYS A CA 1
ATOM 2098 C C . LYS A 1 268 ? 59.940 -9.572 -44.706 1.00 75.00 268 LYS A C 1
ATOM 2100 O O . LYS A 1 268 ? 59.717 -10.780 -44.786 1.00 75.00 268 LYS A O 1
ATOM 2105 N N . VAL A 1 269 ? 58.951 -8.682 -44.572 1.00 79.44 269 VAL A N 1
ATOM 2106 C CA . VAL A 1 269 ? 57.527 -9.055 -44.537 1.00 79.44 269 VAL A CA 1
ATOM 2107 C C . VAL A 1 269 ? 57.031 -9.419 -45.934 1.00 79.44 269 VAL A C 1
ATOM 2109 O O . VAL A 1 269 ? 56.256 -10.370 -46.078 1.00 79.44 269 VAL A O 1
ATOM 2112 N N . PHE A 1 270 ? 57.485 -8.694 -46.954 1.00 78.81 270 PHE A N 1
ATOM 2113 C CA . PHE A 1 270 ? 57.183 -8.981 -48.350 1.00 78.81 270 PHE A CA 1
ATOM 2114 C C . PHE A 1 270 ? 57.793 -10.320 -48.783 1.00 78.81 270 PHE A C 1
ATOM 2116 O O . PHE A 1 270 ? 57.057 -11.197 -49.236 1.00 78.81 270 PHE A O 1
ATOM 2123 N N . VAL A 1 271 ? 59.085 -10.540 -48.510 1.00 77.62 271 VAL A N 1
ATOM 2124 C CA . VAL A 1 271 ? 59.806 -11.798 -48.792 1.00 77.62 271 VAL A CA 1
ATOM 2125 C C . VAL A 1 271 ? 59.092 -13.000 -48.165 1.00 77.62 271 VAL A C 1
ATOM 2127 O O . VAL A 1 271 ? 58.846 -14.020 -48.806 1.00 77.62 271 VAL A O 1
ATOM 2130 N N . TRP A 1 272 ? 58.696 -12.879 -46.896 1.00 79.38 272 TRP A N 1
ATOM 2131 C CA . TRP A 1 272 ? 58.042 -13.954 -46.146 1.00 79.38 272 TRP A CA 1
ATOM 2132 C C . TRP A 1 272 ? 56.631 -14.291 -46.659 1.00 79.38 272 TRP A C 1
ATOM 2134 O O . TRP A 1 272 ? 56.192 -15.445 -46.563 1.00 79.38 272 TRP A O 1
ATOM 2144 N N . LYS A 1 273 ? 55.912 -13.301 -47.210 1.00 80.19 273 LYS A N 1
ATOM 2145 C CA . LYS A 1 273 ? 54.628 -13.500 -47.903 1.00 80.19 273 LYS A CA 1
ATOM 2146 C C . LYS A 1 273 ? 54.836 -14.103 -49.295 1.00 80.19 273 LYS A C 1
ATOM 2148 O O . LYS A 1 273 ? 54.143 -15.063 -49.626 1.00 80.19 273 LYS A O 1
ATOM 2153 N N . ALA A 1 274 ? 55.814 -13.607 -50.056 1.00 79.31 274 ALA A N 1
ATOM 2154 C CA . ALA A 1 274 ? 56.197 -14.122 -51.371 1.00 79.31 274 ALA A CA 1
ATOM 2155 C C . ALA A 1 274 ? 56.583 -15.606 -51.299 1.00 79.31 274 ALA A C 1
ATOM 2157 O O . ALA A 1 274 ? 56.023 -16.420 -52.025 1.00 79.31 274 ALA A O 1
ATOM 2158 N N . LEU A 1 275 ? 57.431 -15.988 -50.341 1.00 76.31 275 LEU A N 1
ATOM 2159 C CA . LEU A 1 275 ? 57.839 -17.375 -50.093 1.00 76.31 275 LEU A CA 1
ATOM 2160 C C . LEU A 1 275 ? 56.651 -18.320 -49.872 1.00 76.31 275 LEU A C 1
ATOM 2162 O O . LEU A 1 275 ? 56.626 -19.416 -50.425 1.00 76.31 275 LEU A O 1
ATOM 2166 N N . ARG A 1 276 ? 55.642 -17.905 -49.093 1.00 81.25 276 ARG A N 1
ATOM 2167 C CA . ARG A 1 276 ? 54.423 -18.709 -48.869 1.00 81.25 276 ARG A CA 1
ATOM 2168 C C . ARG A 1 276 ? 53.580 -18.864 -50.124 1.00 81.25 276 ARG A C 1
ATOM 2170 O O . ARG A 1 276 ? 52.983 -19.918 -50.321 1.00 81.25 276 ARG A O 1
ATOM 2177 N N . MET A 1 277 ? 53.516 -17.818 -50.939 1.00 79.44 277 MET A N 1
ATOM 2178 C CA . MET A 1 277 ? 52.771 -17.829 -52.196 1.00 79.44 277 MET A CA 1
ATOM 2179 C C . MET A 1 277 ? 53.472 -18.719 -53.230 1.00 79.44 277 MET A C 1
ATOM 2181 O O . MET A 1 277 ? 52.830 -19.571 -53.836 1.00 79.44 277 MET A O 1
ATOM 2185 N N . ILE A 1 278 ? 54.799 -18.607 -53.351 1.00 79.31 278 ILE A N 1
ATOM 2186 C CA . ILE A 1 278 ? 55.624 -19.440 -54.238 1.00 79.31 278 ILE A CA 1
ATOM 2187 C C . ILE A 1 278 ? 55.580 -20.907 -53.795 1.00 79.31 278 ILE A C 1
ATOM 2189 O O . ILE A 1 278 ? 55.386 -21.777 -54.633 1.00 79.31 278 ILE A O 1
ATOM 2193 N N . ALA A 1 279 ? 55.672 -21.202 -52.493 1.00 80.75 279 ALA A N 1
ATOM 2194 C CA . ALA A 1 279 ? 55.586 -22.574 -51.982 1.00 80.75 279 ALA A CA 1
ATOM 2195 C C . ALA A 1 279 ? 54.245 -23.264 -52.296 1.00 80.75 279 ALA A C 1
ATOM 2197 O O . ALA A 1 279 ? 54.209 -24.485 -52.440 1.00 80.75 279 ALA A O 1
ATOM 2198 N N . LYS A 1 280 ? 53.150 -22.495 -52.385 1.00 77.25 280 LYS A N 1
ATOM 2199 C CA . LYS A 1 280 ? 51.810 -23.014 -52.692 1.00 77.25 280 LYS A CA 1
ATOM 2200 C C . LYS A 1 280 ? 51.638 -23.344 -54.178 1.00 77.25 280 LYS A C 1
ATOM 2202 O O . LYS A 1 280 ? 50.982 -24.329 -54.493 1.00 77.25 280 LYS A O 1
ATOM 2207 N N . GLU A 1 281 ? 52.213 -22.532 -55.062 1.00 75.94 281 GLU A N 1
ATOM 2208 C CA . GLU A 1 281 ? 52.010 -22.638 -56.513 1.00 75.94 281 GLU A CA 1
ATOM 2209 C C . GLU A 1 281 ? 53.145 -23.401 -57.225 1.00 75.94 281 GLU A C 1
ATOM 2211 O O . GLU A 1 281 ? 52.878 -24.179 -58.133 1.00 75.94 281 GLU A O 1
ATOM 2216 N N . ASN A 1 282 ? 54.409 -23.226 -56.810 1.00 76.56 282 ASN A N 1
ATOM 2217 C CA . ASN A 1 282 ? 55.596 -23.797 -57.462 1.00 76.56 282 ASN A CA 1
ATOM 2218 C C . ASN A 1 282 ? 56.709 -24.171 -56.460 1.00 76.56 282 ASN A C 1
ATOM 2220 O O . ASN A 1 282 ? 57.617 -23.391 -56.158 1.00 76.56 282 ASN A O 1
ATOM 2224 N N . LEU A 1 283 ? 56.699 -25.427 -56.005 1.00 76.00 283 LEU A N 1
ATOM 2225 C CA . LEU A 1 283 ? 57.669 -25.951 -55.031 1.00 76.00 283 LEU A CA 1
ATOM 2226 C C . LEU A 1 283 ? 59.114 -26.026 -55.572 1.00 76.00 283 LEU A C 1
ATOM 2228 O O . LEU A 1 283 ? 60.074 -25.916 -54.810 1.00 76.00 283 LEU A O 1
ATOM 2232 N N . SER A 1 284 ? 59.289 -26.180 -56.888 1.00 75.12 284 SER A N 1
ATOM 2233 C CA . SER A 1 284 ? 60.610 -26.239 -57.535 1.00 75.12 284 SER A CA 1
ATOM 2234 C C . SER A 1 284 ? 61.343 -24.896 -57.492 1.00 75.12 284 SER A C 1
ATOM 2236 O O . SER A 1 284 ? 62.540 -24.857 -57.218 1.00 75.12 284 SER A O 1
ATOM 2238 N N . ALA A 1 285 ? 60.627 -23.793 -57.712 1.00 69.56 285 ALA A N 1
ATOM 2239 C CA . ALA A 1 285 ? 61.172 -22.445 -57.598 1.00 69.56 285 ALA A CA 1
ATOM 2240 C C . ALA A 1 285 ? 61.430 -22.059 -56.134 1.00 69.56 285 ALA A C 1
ATOM 2242 O O . ALA A 1 285 ? 62.425 -21.406 -55.833 1.00 69.56 285 ALA A O 1
ATOM 2243 N N . PHE A 1 286 ? 60.596 -22.545 -55.208 1.00 74.31 286 PHE A N 1
ATOM 2244 C CA . PHE A 1 286 ? 60.824 -22.388 -53.770 1.00 74.31 286 PHE A CA 1
ATOM 2245 C C . PHE A 1 286 ? 62.149 -23.022 -53.314 1.00 74.31 286 PHE A C 1
ATOM 2247 O O . PHE A 1 286 ? 62.879 -22.417 -52.535 1.00 74.31 286 PHE A O 1
ATOM 2254 N N . SER A 1 287 ? 62.499 -24.205 -53.835 1.00 73.81 287 SER A N 1
ATOM 2255 C CA . SER A 1 287 ? 63.780 -24.853 -53.516 1.00 73.81 287 SER A CA 1
ATOM 2256 C C . SER A 1 287 ? 64.995 -24.062 -54.012 1.00 73.81 287 SER A C 1
ATOM 2258 O O . SER A 1 287 ? 66.043 -24.133 -53.378 1.00 73.81 287 SER A O 1
ATOM 2260 N N . LYS A 1 288 ? 64.867 -23.329 -55.127 1.00 70.06 288 LYS A N 1
ATOM 2261 C CA . LYS A 1 288 ? 65.943 -22.502 -55.700 1.00 70.06 288 LYS A CA 1
ATOM 2262 C C . LYS A 1 288 ? 66.122 -21.177 -54.957 1.00 70.06 288 LYS A C 1
ATOM 2264 O O . LYS A 1 288 ? 67.230 -20.677 -54.863 1.00 70.06 288 LYS A O 1
ATOM 2269 N N . LEU A 1 289 ? 65.061 -20.659 -54.338 1.00 65.94 289 LEU A N 1
ATOM 2270 C CA . LEU A 1 289 ? 65.124 -19.455 -53.498 1.00 65.94 289 LEU A CA 1
ATOM 2271 C C . LEU A 1 289 ? 65.931 -19.646 -52.199 1.00 65.94 289 LEU A C 1
ATOM 2273 O O . LEU A 1 289 ? 66.222 -18.678 -51.505 1.00 65.94 289 LEU A O 1
ATOM 2277 N N . GLY A 1 290 ? 66.232 -20.895 -51.823 1.00 60.56 290 GLY A N 1
ATOM 2278 C CA . GLY A 1 290 ? 67.124 -21.207 -50.703 1.00 60.56 290 GLY A CA 1
ATOM 2279 C C . GLY A 1 290 ? 68.610 -21.056 -51.043 1.00 60.56 290 GLY A C 1
ATOM 2280 O O . GLY A 1 290 ? 69.428 -21.015 -50.126 1.00 60.56 290 GLY A O 1
ATOM 2281 N N . THR A 1 291 ? 68.949 -20.991 -52.334 1.00 58.41 291 THR A N 1
ATOM 2282 C CA . THR A 1 291 ? 70.320 -20.867 -52.849 1.00 58.41 291 THR A CA 1
ATOM 2283 C C . THR A 1 291 ? 70.553 -19.560 -53.608 1.00 58.41 291 THR A C 1
ATOM 2285 O O . THR A 1 291 ? 71.644 -19.014 -53.494 1.00 58.41 291 THR A O 1
ATOM 2288 N N . ASP A 1 292 ? 69.537 -19.045 -54.313 1.00 59.81 292 ASP A N 1
ATOM 2289 C CA . ASP A 1 292 ? 69.619 -17.859 -55.175 1.00 59.81 292 ASP A CA 1
ATOM 2290 C C . ASP A 1 292 ? 68.671 -16.732 -54.716 1.00 59.81 292 ASP A C 1
ATOM 2292 O O . ASP A 1 292 ? 67.601 -16.983 -54.150 1.00 59.81 292 ASP A O 1
ATOM 2296 N N . ASP A 1 293 ? 69.040 -15.480 -55.010 1.00 65.50 293 ASP A N 1
ATOM 2297 C CA . ASP A 1 293 ? 68.249 -14.287 -54.683 1.00 65.50 293 ASP A CA 1
ATOM 2298 C C . ASP A 1 293 ? 66.919 -14.220 -55.463 1.00 65.50 293 ASP A C 1
ATOM 2300 O O . ASP A 1 293 ? 66.801 -14.671 -56.605 1.00 65.50 293 ASP A O 1
ATOM 2304 N N . MET A 1 294 ? 65.896 -13.593 -54.862 1.00 60.12 294 MET A N 1
ATOM 2305 C CA . MET A 1 294 ? 64.547 -13.480 -55.447 1.00 60.12 294 MET A CA 1
ATOM 2306 C C . MET A 1 294 ? 64.519 -12.878 -56.861 1.00 60.12 294 MET A C 1
ATOM 2308 O O . MET A 1 294 ? 63.684 -13.283 -57.665 1.00 60.12 294 MET A O 1
ATOM 2312 N N . GLU A 1 295 ? 65.432 -11.963 -57.189 1.00 59.50 295 GLU A N 1
ATOM 2313 C CA . GLU A 1 295 ? 65.517 -11.318 -58.510 1.00 59.50 295 GLU A CA 1
ATOM 2314 C C . GLU A 1 295 ? 65.939 -12.294 -59.628 1.00 59.50 295 GLU A C 1
ATOM 2316 O O . GLU A 1 295 ? 65.593 -12.083 -60.786 1.00 59.50 295 GLU A O 1
ATOM 2321 N N . ALA A 1 296 ? 66.616 -13.403 -59.304 1.00 62.44 296 ALA A N 1
ATOM 2322 C CA . ALA A 1 296 ? 67.007 -14.419 -60.286 1.00 62.44 296 ALA A CA 1
ATOM 2323 C C . ALA A 1 296 ? 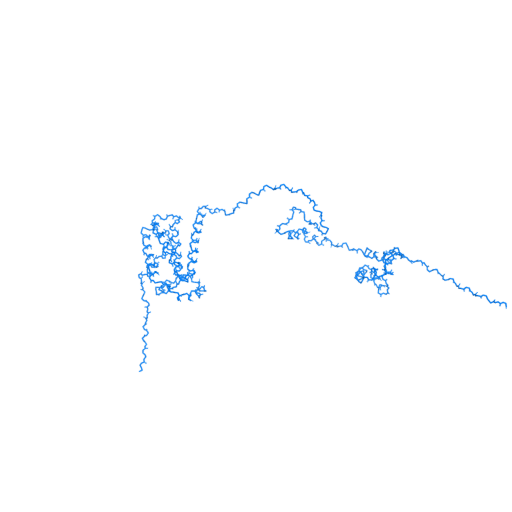65.885 -15.436 -60.567 1.00 62.44 296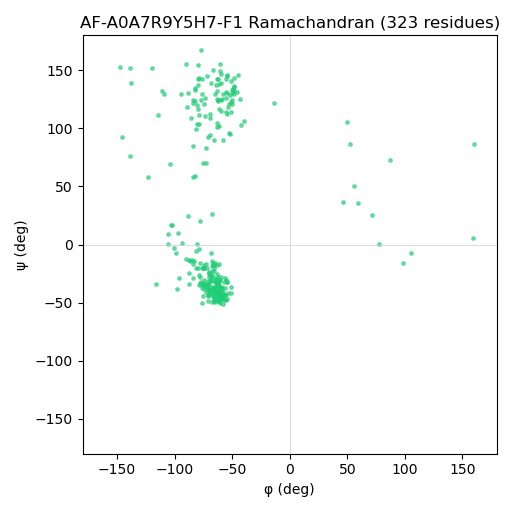 ALA A C 1
ATOM 2325 O O . ALA A 1 296 ? 65.787 -15.997 -61.659 1.00 62.44 296 ALA A O 1
ATOM 2326 N N . VAL A 1 297 ? 65.020 -15.683 -59.579 1.00 61.62 297 VAL A N 1
ATOM 2327 C CA . VAL A 1 297 ? 64.011 -16.754 -59.629 1.00 61.62 297 VAL A CA 1
ATOM 2328 C C . VAL A 1 297 ? 62.642 -16.237 -60.087 1.00 61.62 297 VAL A C 1
ATOM 2330 O O . VAL A 1 297 ? 61.886 -16.980 -60.716 1.00 61.62 297 VAL A O 1
ATOM 2333 N N . VAL A 1 298 ? 62.325 -14.963 -59.826 1.00 61.22 298 VAL A N 1
ATOM 2334 C CA . VAL A 1 298 ? 61.036 -14.335 -60.176 1.00 61.22 298 VAL A CA 1
ATOM 2335 C C . VAL A 1 298 ? 60.805 -14.203 -61.697 1.00 61.22 298 VAL A C 1
ATOM 2337 O O . VAL A 1 298 ? 59.713 -14.575 -62.134 1.00 61.22 298 VAL A O 1
ATOM 2340 N N . PRO A 1 299 ? 61.778 -13.796 -62.540 1.00 61.56 299 PRO A N 1
ATOM 2341 C CA . PRO A 1 299 ? 61.584 -13.732 -63.997 1.00 61.56 299 PRO A CA 1
ATOM 2342 C C . PRO A 1 299 ? 61.281 -15.106 -64.624 1.00 61.56 299 PRO A C 1
ATOM 2344 O O . PRO A 1 299 ? 60.354 -15.250 -65.423 1.00 61.56 299 PRO A O 1
ATOM 2347 N N . GLY A 1 300 ? 61.977 -16.157 -64.170 1.00 61.88 300 GLY A N 1
ATOM 2348 C CA . GLY A 1 300 ? 61.729 -17.540 -64.600 1.00 61.88 300 GLY A CA 1
ATOM 2349 C C . GLY A 1 300 ? 60.407 -18.134 -64.091 1.00 61.88 300 GLY A C 1
ATOM 2350 O O . GLY A 1 300 ? 59.848 -19.022 -64.731 1.00 61.88 300 GLY A O 1
ATOM 2351 N N . LEU A 1 301 ? 59.883 -17.636 -62.965 1.00 60.69 301 LEU A N 1
ATOM 2352 C CA . LEU A 1 301 ? 58.573 -18.003 -62.406 1.00 60.69 301 LEU A CA 1
ATOM 2353 C C . LEU A 1 301 ? 57.398 -17.383 -63.173 1.00 60.69 301 LEU A C 1
ATOM 2355 O O . LEU A 1 301 ? 56.320 -17.976 -63.207 1.00 60.69 301 LEU A O 1
ATOM 2359 N N . LEU A 1 302 ? 57.597 -16.197 -63.752 1.00 59.44 302 LEU A N 1
ATOM 2360 C CA . LEU A 1 302 ? 56.567 -15.439 -64.471 1.00 59.44 302 LEU A CA 1
ATOM 2361 C C . LEU A 1 302 ? 56.640 -15.606 -65.996 1.00 59.44 302 LEU A C 1
ATOM 2363 O O . LEU A 1 302 ? 55.729 -15.166 -66.693 1.00 59.44 302 LEU A O 1
ATOM 2367 N N . GLY A 1 303 ? 57.685 -16.264 -66.511 1.00 58.62 303 GLY A N 1
ATOM 2368 C CA . GLY A 1 303 ? 57.873 -16.502 -67.945 1.00 58.62 303 GLY A CA 1
ATOM 2369 C C . GLY A 1 303 ? 58.231 -15.240 -68.734 1.00 58.62 303 GLY A C 1
ATOM 2370 O O . GLY A 1 303 ? 57.945 -15.175 -69.927 1.00 58.62 303 GLY A O 1
ATOM 2371 N N . VAL A 1 304 ? 58.826 -14.242 -68.073 1.00 57.94 304 VAL A N 1
ATOM 2372 C CA . VAL A 1 304 ? 59.253 -12.971 -68.678 1.00 57.94 304 VAL A CA 1
ATOM 2373 C C . VAL A 1 304 ? 60.781 -12.938 -68.701 1.00 57.94 304 VAL A C 1
ATOM 2375 O O . VAL A 1 304 ? 61.419 -13.256 -67.697 1.00 57.94 304 VAL A O 1
ATOM 2378 N N . GLU A 1 305 ? 61.378 -12.584 -69.843 1.00 46.22 305 GLU A N 1
ATOM 2379 C CA . GLU A 1 305 ? 62.831 -12.396 -69.932 1.00 46.22 305 GLU A CA 1
ATOM 2380 C C . GLU A 1 305 ? 63.273 -11.223 -69.038 1.00 46.22 305 GLU A C 1
ATOM 2382 O O . GLU A 1 305 ? 62.592 -10.194 -69.000 1.00 46.22 305 GLU A O 1
ATOM 2387 N N . PRO A 1 306 ? 64.388 -11.355 -68.297 1.00 49.03 306 PRO A N 1
ATOM 2388 C CA . PRO A 1 306 ? 64.841 -10.312 -67.387 1.00 49.03 306 PRO A CA 1
ATOM 2389 C C . PRO A 1 306 ? 65.198 -9.033 -68.167 1.00 49.03 306 PRO A C 1
ATOM 2391 O O . PRO A 1 306 ? 65.959 -9.112 -69.140 1.00 49.03 306 PRO A O 1
ATOM 2394 N N . PRO A 1 307 ? 64.721 -7.846 -67.743 1.00 43.72 307 PRO A N 1
ATOM 2395 C CA . PRO A 1 307 ? 65.128 -6.579 -68.338 1.00 43.72 307 PRO A CA 1
ATOM 2396 C C . PRO A 1 307 ? 66.567 -6.272 -67.897 1.00 43.72 307 PRO A C 1
ATOM 2398 O O . PRO A 1 307 ? 66.804 -5.595 -66.905 1.00 43.72 307 PRO A O 1
ATOM 2401 N N . GLY A 1 308 ? 67.550 -6.853 -68.590 1.00 42.38 308 GLY A N 1
ATOM 2402 C CA . GLY A 1 308 ? 68.968 -6.658 -68.261 1.00 42.38 308 GLY A CA 1
ATOM 2403 C C . GLY A 1 308 ? 69.961 -7.709 -68.765 1.00 42.38 308 GLY A C 1
ATOM 2404 O O . GLY A 1 308 ? 71.139 -7.616 -68.439 1.00 42.38 308 GLY A O 1
ATOM 2405 N N . GLY A 1 309 ? 69.542 -8.696 -69.564 1.00 28.59 309 GLY A N 1
ATOM 2406 C CA . GLY A 1 309 ? 70.435 -9.697 -70.166 1.00 28.59 309 GLY A CA 1
ATOM 2407 C C . GLY A 1 309 ? 71.102 -9.233 -71.465 1.00 28.59 309 GLY A C 1
ATOM 2408 O O . GLY A 1 309 ? 70.923 -9.860 -72.506 1.00 28.59 309 GLY A O 1
ATOM 2409 N N . GLY A 1 310 ? 71.849 -8.127 -71.436 1.00 26.94 310 GLY A N 1
ATOM 2410 C CA . GLY A 1 310 ? 72.779 -7.787 -72.515 1.00 26.94 310 GLY A CA 1
ATOM 2411 C C . GLY A 1 310 ? 73.936 -8.782 -72.502 1.00 26.94 310 GLY A C 1
ATOM 2412 O O . GLY A 1 310 ? 74.735 -8.770 -71.573 1.00 26.94 310 GLY A O 1
ATOM 2413 N N . GLY A 1 311 ? 73.974 -9.666 -73.500 1.00 27.89 311 GLY A N 1
ATOM 2414 C CA . GLY A 1 311 ? 74.924 -10.770 -73.591 1.00 27.89 311 GLY A CA 1
ATOM 2415 C C . GLY A 1 311 ? 76.382 -10.383 -73.346 1.00 27.89 311 GLY A C 1
ATOM 2416 O O . GLY A 1 311 ? 76.851 -9.332 -73.790 1.00 27.89 311 GLY A O 1
ATOM 2417 N N . GLU A 1 312 ? 77.090 -11.303 -72.690 1.00 28.92 312 GLU A N 1
ATOM 2418 C CA . GLU A 1 312 ? 78.542 -11.437 -72.740 1.00 28.92 312 GLU A CA 1
ATOM 2419 C C . GLU A 1 312 ? 79.022 -11.262 -74.188 1.00 28.92 312 GLU A C 1
ATOM 2421 O O . GLU A 1 312 ? 78.902 -12.154 -75.030 1.00 28.92 312 GLU A O 1
ATOM 2426 N N . LYS A 1 313 ? 79.567 -10.084 -74.496 1.00 31.36 313 LYS A N 1
ATOM 2427 C CA . LYS A 1 313 ? 80.513 -9.933 -75.595 1.00 31.36 313 LYS A CA 1
ATOM 2428 C C . LYS A 1 313 ? 81.886 -10.266 -75.036 1.00 31.36 313 LYS A C 1
ATOM 2430 O O . LYS A 1 313 ? 82.433 -9.507 -74.245 1.00 31.36 313 LYS A O 1
ATOM 2435 N N . SER A 1 314 ? 82.375 -11.422 -75.468 1.00 30.98 314 SER A N 1
ATOM 2436 C CA . SER A 1 314 ? 83.779 -11.809 -75.591 1.00 30.98 314 SER A CA 1
ATOM 2437 C C . SER A 1 314 ? 84.771 -10.643 -75.485 1.00 30.98 314 SER A C 1
ATOM 2439 O O . SER A 1 314 ? 84.743 -9.729 -76.316 1.00 30.98 314 SER A O 1
ATOM 2441 N N . GLU A 1 315 ? 85.675 -10.735 -74.510 1.00 29.67 315 GLU A N 1
ATOM 2442 C CA . GLU A 1 315 ? 86.977 -10.062 -74.520 1.00 29.67 315 GLU A CA 1
ATOM 2443 C C . GLU A 1 315 ? 87.666 -10.242 -75.885 1.00 29.67 315 GLU A C 1
ATOM 2445 O O . GLU A 1 315 ? 87.764 -11.373 -76.369 1.00 29.67 315 GLU A O 1
ATOM 2450 N N . PRO A 1 316 ? 88.185 -9.174 -76.510 1.00 31.03 316 PRO A N 1
ATOM 2451 C CA . PRO A 1 316 ? 89.316 -9.290 -77.409 1.00 31.03 316 PRO A CA 1
ATOM 2452 C C . PRO A 1 316 ? 90.624 -9.164 -76.608 1.00 31.03 316 PRO A C 1
ATOM 2454 O O . PRO A 1 316 ? 90.789 -8.242 -75.808 1.00 31.03 316 PRO A O 1
ATOM 2457 N N . GLU A 1 317 ? 91.535 -10.111 -76.841 1.00 38.72 317 GLU A N 1
ATOM 2458 C CA . GLU A 1 317 ? 92.935 -10.120 -76.390 1.00 38.72 317 GLU A CA 1
ATOM 2459 C C . GLU A 1 317 ? 93.651 -8.768 -76.595 1.00 38.72 317 GLU A C 1
ATOM 2461 O O . GLU A 1 317 ? 93.427 -8.104 -77.612 1.00 38.72 317 GLU A O 1
ATOM 2466 N N . PRO A 1 318 ? 94.580 -8.379 -75.702 1.00 34.62 318 PRO A N 1
ATOM 2467 C CA . PRO A 1 318 ? 95.539 -7.320 -75.991 1.00 34.62 318 PRO A CA 1
ATOM 2468 C C . PRO A 1 318 ? 96.664 -7.839 -76.910 1.00 34.62 318 PRO A C 1
ATOM 2470 O O . PRO A 1 318 ? 97.341 -8.815 -76.586 1.00 34.62 318 PRO A O 1
ATOM 2473 N N . GLU A 1 319 ? 96.876 -7.173 -78.050 1.00 41.75 319 GLU A N 1
ATOM 2474 C CA . GLU A 1 319 ? 98.045 -7.375 -78.923 1.00 41.75 319 GLU A CA 1
ATOM 2475 C C . GLU A 1 319 ? 99.369 -7.084 -78.179 1.00 41.75 319 GLU A C 1
ATOM 2477 O O . GLU A 1 319 ? 99.410 -6.187 -77.331 1.00 41.75 319 GLU A O 1
ATOM 2482 N N . PRO A 1 320 ? 100.471 -7.795 -78.494 1.00 42.41 320 PRO A N 1
ATOM 2483 C CA . PRO A 1 320 ? 101.777 -7.545 -77.890 1.00 42.41 320 PRO A CA 1
ATOM 2484 C C . PRO A 1 320 ? 102.502 -6.345 -78.528 1.00 42.41 320 PRO A C 1
ATOM 2486 O O . PRO A 1 320 ? 102.459 -6.144 -79.742 1.00 42.41 320 PRO A O 1
ATOM 2489 N N . GLU A 1 321 ? 103.205 -5.571 -77.694 1.00 42.44 321 GLU A N 1
ATOM 2490 C CA . GLU A 1 321 ? 104.083 -4.463 -78.099 1.00 42.44 321 GLU A CA 1
ATOM 2491 C C . GLU A 1 321 ? 105.237 -4.930 -79.019 1.00 42.44 321 GLU A C 1
ATOM 2493 O O . GLU A 1 321 ? 105.713 -6.060 -78.883 1.00 42.44 321 GLU A O 1
ATOM 2498 N N . PRO A 1 322 ? 105.729 -4.076 -79.939 1.00 42.97 322 PRO A N 1
ATOM 2499 C CA . PRO A 1 322 ? 106.834 -4.423 -80.825 1.00 42.97 322 PRO A CA 1
ATOM 2500 C C . PRO A 1 322 ? 108.195 -4.242 -80.133 1.00 42.97 322 PRO A C 1
ATOM 2502 O O . PRO A 1 322 ? 108.473 -3.182 -79.570 1.00 42.97 322 PRO A O 1
ATOM 2505 N N . GLU A 1 323 ? 109.084 -5.233 -80.245 1.00 37.97 323 GLU A N 1
ATOM 2506 C CA . GLU A 1 323 ? 110.516 -5.015 -80.007 1.00 37.97 323 GLU A CA 1
ATOM 2507 C C . GLU A 1 323 ? 111.174 -4.340 -81.230 1.00 37.97 323 GLU A C 1
ATOM 2509 O O . GLU A 1 323 ? 110.802 -4.632 -82.373 1.00 37.97 323 GLU A O 1
ATOM 2514 N N . PRO A 1 324 ? 112.137 -3.425 -81.009 1.00 45.50 324 PRO A N 1
ATOM 2515 C CA . PRO A 1 324 ? 112.943 -2.819 -82.061 1.00 45.50 324 PRO A CA 1
ATOM 2516 C C . PRO A 1 324 ? 114.077 -3.756 -82.520 1.00 45.50 324 PRO A C 1
ATOM 2518 O O . PRO A 1 324 ? 114.531 -4.596 -81.751 1.00 45.50 324 PRO A O 1
ATOM 2521 N N . GLU A 1 325 ? 114.495 -3.549 -83.774 1.00 38.25 325 GLU A N 1
ATOM 2522 C CA . GLU A 1 325 ? 115.565 -4.206 -84.563 1.00 38.25 325 GLU A CA 1
ATOM 2523 C C . GLU A 1 325 ? 116.672 -4.988 -83.830 1.00 38.25 325 GLU A C 1
ATOM 2525 O O . GLU A 1 325 ? 117.339 -4.428 -82.928 1.00 38.25 325 GLU A O 1
#

Foldseek 3Di:
DDDDPPPPPPQPPFPPVLLCLVVVLVVCLVPVLVQLLDVCSQVSNLVSLVVVLVVCVVDQADQVCQVVVVVCVVVPPCPDDDSDRSCVVVLSNHLVSLLVVLLSLLVSLLVCVAPPNNPNHDVVSSVVSNVSSLVSQCSRPVNVVSPVSSVVSVVVSVVVRVVVVCVVVVNPDPDDDDDPDPDPDPDDPPPPPDPDPPDDDQPDDPVPQDDPPDPVVSRVRRNDPDPVVVVVVDVPPPCQLLNLCVLLLVLQAPVVPDDPCPRLLNVPVSVVVNLVNCVVPPVPLNVVVVPDGPSVSSCVVNVHDRPDCPDDDDDDDDDDDDDDD

Mean predicted aligned error: 20.4 Å